Protein AF-A0A0D2ACZ4-F1 (afdb_monomer)

Structure (mmCIF, N/CA/C/O backbone):
data_AF-A0A0D2ACZ4-F1
#
_entry.id   AF-A0A0D2ACZ4-F1
#
loop_
_atom_site.group_PDB
_atom_site.id
_atom_site.type_symbol
_atom_site.label_atom_id
_atom_site.label_alt_id
_atom_site.label_comp_id
_atom_site.label_asym_id
_atom_site.label_entity_id
_atom_site.label_seq_id
_atom_site.pdbx_PDB_ins_code
_atom_site.Cartn_x
_atom_site.Cartn_y
_atom_site.Cartn_z
_atom_site.occupancy
_atom_site.B_iso_or_equiv
_atom_site.auth_seq_id
_atom_site.auth_comp_id
_atom_site.auth_asym_id
_atom_site.auth_atom_id
_atom_site.pdbx_PDB_model_num
ATOM 1 N N . MET A 1 1 ? 29.772 -5.282 -15.605 1.00 73.44 1 MET A N 1
ATOM 2 C CA . MET A 1 1 ? 29.551 -4.492 -16.837 1.00 73.44 1 MET A CA 1
ATOM 3 C C . MET A 1 1 ? 28.542 -3.416 -16.477 1.00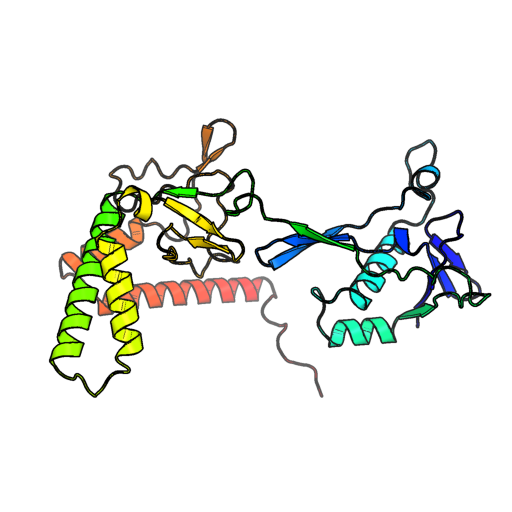 73.44 1 MET A C 1
ATOM 5 O O . MET A 1 1 ? 27.541 -3.776 -15.877 1.00 73.44 1 MET A O 1
ATOM 9 N N . VAL A 1 2 ? 28.830 -2.134 -16.718 1.00 86.00 2 VAL A N 1
ATOM 10 C CA . VAL A 1 2 ? 27.891 -1.048 -16.377 1.00 86.00 2 VAL A CA 1
ATOM 11 C C . VAL A 1 2 ? 26.855 -0.940 -17.490 1.00 86.00 2 VAL A C 1
ATOM 13 O O . VAL A 1 2 ? 27.227 -0.833 -18.660 1.00 86.00 2 VAL A O 1
ATOM 16 N N . THR A 1 3 ? 25.574 -0.979 -17.133 1.00 91.19 3 THR A N 1
ATOM 17 C CA . THR A 1 3 ? 24.481 -0.749 -18.081 1.00 91.19 3 THR A CA 1
ATOM 18 C C . THR A 1 3 ? 24.222 0.749 -18.168 1.00 91.19 3 THR A C 1
ATOM 20 O O . THR A 1 3 ? 23.925 1.397 -17.163 1.00 91.19 3 THR A O 1
ATOM 23 N N . THR A 1 4 ? 24.336 1.325 -19.363 1.00 95.00 4 THR A N 1
ATOM 24 C CA . THR A 1 4 ? 24.041 2.745 -19.579 1.00 95.00 4 THR A CA 1
ATOM 25 C C . THR A 1 4 ? 22.621 2.900 -20.106 1.00 95.00 4 THR A C 1
ATOM 27 O O . THR A 1 4 ? 22.270 2.333 -21.140 1.00 95.00 4 THR A O 1
ATOM 30 N N . ILE A 1 5 ? 21.811 3.692 -19.404 1.00 95.06 5 ILE A N 1
ATOM 31 C CA . ILE A 1 5 ? 20.432 4.008 -19.774 1.00 95.06 5 ILE A CA 1
ATOM 32 C C . ILE A 1 5 ? 20.346 5.494 -20.104 1.00 95.06 5 ILE A C 1
ATOM 34 O O . ILE A 1 5 ? 20.599 6.345 -19.255 1.00 95.06 5 ILE A O 1
ATOM 38 N N . GLN A 1 6 ? 19.946 5.819 -21.322 1.00 94.81 6 GLN A N 1
ATOM 39 C CA . GLN A 1 6 ? 19.683 7.172 -21.776 1.00 94.81 6 GLN A CA 1
ATOM 40 C C . GLN A 1 6 ? 18.173 7.405 -21.860 1.00 94.81 6 GLN A C 1
ATOM 42 O O . GLN A 1 6 ? 17.471 6.730 -22.609 1.00 94.81 6 GLN A O 1
ATOM 47 N N . LEU A 1 7 ? 17.666 8.376 -21.101 1.00 94.19 7 LEU A N 1
ATOM 48 C CA . LEU A 1 7 ? 16.249 8.745 -21.154 1.00 94.19 7 LEU A CA 1
ATOM 49 C C . LEU A 1 7 ? 16.010 9.691 -22.336 1.00 94.19 7 LEU A C 1
ATOM 51 O O . LEU A 1 7 ? 16.656 10.730 -22.413 1.00 94.19 7 LEU A O 1
ATOM 55 N N . ASN A 1 8 ? 15.088 9.379 -23.243 1.00 92.75 8 ASN A N 1
ATOM 56 C CA . ASN A 1 8 ? 14.740 10.259 -24.359 1.00 92.75 8 ASN A CA 1
ATOM 57 C C . ASN A 1 8 ? 13.221 10.262 -24.606 1.00 92.75 8 ASN A C 1
ATOM 59 O O . ASN A 1 8 ? 12.621 9.268 -25.007 1.00 92.75 8 ASN A O 1
ATOM 63 N N . ASP A 1 9 ? 12.585 11.406 -24.366 1.00 89.69 9 ASP A N 1
ATOM 64 C CA . ASP A 1 9 ? 11.148 11.642 -24.543 1.00 89.69 9 ASP A CA 1
ATOM 65 C C . ASP A 1 9 ? 10.738 11.806 -26.016 1.00 89.69 9 ASP A C 1
ATOM 67 O O . ASP A 1 9 ? 9.576 11.591 -26.378 1.00 89.69 9 ASP A O 1
ATOM 71 N N . LEU A 1 10 ? 11.689 12.110 -26.901 1.00 90.62 10 LEU A N 1
ATOM 72 C CA . LEU A 1 10 ? 11.457 12.339 -28.328 1.00 90.62 10 LEU A CA 1
ATOM 73 C C . LEU A 1 10 ? 11.508 11.064 -29.179 1.00 90.62 10 LEU A C 1
ATOM 75 O O . LEU A 1 10 ? 11.235 11.129 -30.376 1.00 90.62 10 LEU A O 1
ATOM 79 N N . MET A 1 11 ? 11.777 9.897 -28.592 1.00 91.69 11 MET A N 1
ATOM 80 C CA . MET A 1 11 ? 11.857 8.639 -29.339 1.00 91.69 11 MET A CA 1
ATOM 81 C C . MET A 1 11 ? 10.526 8.250 -29.999 1.00 91.69 11 MET A C 1
ATOM 83 O O . MET A 1 11 ? 9.446 8.482 -29.446 1.00 91.69 11 MET A O 1
ATOM 87 N N . ALA A 1 12 ? 10.611 7.629 -31.179 1.00 91.19 12 ALA A N 1
ATOM 88 C CA . ALA A 1 12 ? 9.466 7.028 -31.871 1.00 91.19 12 ALA A CA 1
ATOM 89 C C . ALA A 1 12 ? 9.064 5.664 -31.274 1.00 91.19 12 ALA A C 1
ATOM 91 O O . ALA A 1 12 ? 7.900 5.281 -31.341 1.00 91.19 12 ALA A O 1
ATOM 92 N N . GLU A 1 13 ? 10.024 4.970 -30.664 1.00 92.12 13 GLU A N 1
ATOM 93 C CA . GLU A 1 13 ? 9.873 3.663 -30.016 1.00 92.12 13 GLU A CA 1
ATOM 94 C C . GLU A 1 13 ? 9.999 3.808 -28.491 1.00 92.12 13 GLU A C 1
ATOM 96 O O . GLU A 1 13 ? 10.580 4.780 -28.000 1.00 92.12 13 GLU A O 1
ATOM 101 N N . SER A 1 14 ? 9.465 2.842 -27.737 1.00 93.19 14 SER A N 1
ATOM 102 C CA . SER A 1 14 ? 9.532 2.822 -26.267 1.00 93.19 14 SER A CA 1
ATOM 103 C C . SER A 1 14 ? 10.939 2.508 -25.740 1.00 93.19 14 SER A C 1
ATOM 105 O O . SER A 1 14 ? 11.337 3.034 -24.696 1.00 93.19 14 SER A O 1
ATOM 107 N N . ILE A 1 15 ? 11.688 1.674 -26.468 1.00 95.88 15 ILE A N 1
ATOM 108 C CA . ILE A 1 15 ? 13.047 1.221 -26.159 1.00 95.88 15 ILE A CA 1
ATOM 109 C C . ILE A 1 15 ? 13.835 0.993 -27.449 1.00 95.88 15 ILE A C 1
ATOM 111 O O . ILE A 1 15 ? 13.313 0.445 -28.416 1.00 95.88 15 ILE A O 1
ATOM 115 N N . LYS A 1 16 ? 15.115 1.365 -27.435 1.00 95.50 16 LYS A N 1
ATOM 116 C CA . LYS A 1 16 ? 16.085 1.059 -28.485 1.00 95.50 16 LYS A CA 1
ATOM 117 C C . LYS A 1 16 ? 17.421 0.683 -27.861 1.00 95.50 16 LYS A C 1
ATOM 119 O O . LYS A 1 16 ? 17.867 1.326 -26.915 1.00 95.50 16 LYS A O 1
ATOM 124 N N . TYR A 1 17 ? 18.082 -0.333 -28.406 1.00 95.31 17 TYR A N 1
ATOM 125 C CA . TYR A 1 17 ? 19.400 -0.757 -27.940 1.00 95.31 17 TYR A CA 1
ATOM 126 C C . TYR A 1 17 ? 20.484 -0.474 -28.982 1.00 95.31 17 TYR A C 1
ATOM 128 O O . TYR A 1 17 ? 20.367 -0.849 -30.152 1.00 95.31 17 TYR A O 1
ATOM 136 N N . HIS A 1 18 ? 21.551 0.195 -28.546 1.00 94.00 18 HIS A N 1
ATOM 137 C CA . HIS A 1 18 ? 22.687 0.578 -29.379 1.00 94.00 18 HIS A CA 1
ATOM 138 C C . HIS A 1 18 ? 23.872 -0.359 -29.117 1.00 94.00 18 HIS A C 1
ATOM 140 O O . HIS A 1 18 ? 24.676 -0.124 -28.219 1.00 94.00 18 HIS A O 1
ATOM 146 N N . TRP A 1 19 ? 24.001 -1.416 -29.926 1.00 91.56 19 TRP A N 1
ATOM 147 C CA . TRP A 1 19 ? 25.029 -2.462 -29.775 1.00 91.56 19 TRP A CA 1
ATOM 148 C C . TRP A 1 19 ? 26.471 -1.937 -29.729 1.00 91.56 19 TRP A C 1
ATOM 150 O O . TRP A 1 19 ? 27.302 -2.478 -29.008 1.00 91.56 19 TRP A O 1
ATOM 160 N N . SER A 1 20 ? 26.782 -0.884 -30.489 1.00 91.12 20 SER A N 1
ATOM 161 C CA . SER A 1 20 ? 28.141 -0.331 -30.581 1.00 91.12 20 SER A CA 1
ATOM 162 C C . SER A 1 20 ? 28.594 0.393 -29.314 1.00 91.12 20 SER A C 1
ATOM 164 O O . SER A 1 20 ? 29.791 0.464 -29.047 1.00 91.12 20 SER A O 1
ATOM 166 N N . THR A 1 21 ? 27.652 0.939 -28.545 1.00 90.38 21 THR A N 1
ATOM 167 C CA . THR A 1 21 ? 27.922 1.712 -27.326 1.00 90.38 21 THR A CA 1
ATOM 168 C C . THR A 1 21 ? 27.407 1.028 -26.066 1.00 90.38 21 THR A C 1
ATOM 170 O O . THR A 1 21 ? 27.676 1.511 -24.971 1.00 90.38 21 THR A O 1
ATOM 173 N N . ASN A 1 22 ? 26.691 -0.092 -26.207 1.00 92.12 22 ASN A N 1
ATOM 174 C CA . ASN A 1 22 ? 26.000 -0.782 -25.122 1.00 92.12 22 ASN A CA 1
ATOM 175 C C . ASN A 1 22 ? 25.067 0.154 -24.323 1.00 92.12 22 ASN A C 1
ATOM 177 O O . ASN A 1 22 ? 25.012 0.105 -23.094 1.00 92.12 22 ASN A O 1
ATOM 181 N N . VAL A 1 23 ? 24.353 1.037 -25.029 1.00 95.38 23 VAL A N 1
ATOM 182 C CA . VAL A 1 23 ? 23.423 2.006 -24.431 1.00 95.38 23 VAL A CA 1
ATOM 183 C C . VAL A 1 23 ? 21.987 1.603 -24.742 1.00 95.38 23 VAL A C 1
ATOM 185 O O . VAL A 1 23 ? 21.633 1.394 -25.904 1.00 95.38 23 VAL A O 1
ATOM 188 N N . PHE A 1 24 ? 21.149 1.555 -23.709 1.00 96.25 24 PHE A N 1
ATOM 189 C CA . PHE A 1 24 ? 19.699 1.523 -23.862 1.00 96.25 24 PHE A CA 1
ATOM 190 C C . PHE A 1 24 ? 19.166 2.943 -23.915 1.00 96.25 24 PHE A C 1
ATOM 192 O O . PHE A 1 24 ? 19.378 3.722 -22.994 1.00 96.25 24 PHE A O 1
ATOM 199 N N . GLU A 1 25 ? 18.454 3.277 -24.976 1.00 95.62 25 GLU A N 1
ATOM 200 C CA . GLU A 1 25 ? 17.704 4.516 -25.084 1.00 95.62 25 GLU A CA 1
ATOM 201 C C . GLU A 1 25 ? 16.231 4.201 -24.823 1.00 95.62 25 GLU A C 1
ATOM 203 O O . GLU A 1 25 ? 15.672 3.298 -25.448 1.00 95.62 25 GLU A O 1
ATOM 208 N N . VAL A 1 26 ? 15.611 4.886 -23.864 1.00 95.81 26 VAL A N 1
ATOM 209 C CA . VAL A 1 26 ? 14.242 4.578 -23.434 1.00 95.81 26 VAL A CA 1
ATOM 210 C C . VAL A 1 26 ? 13.405 5.821 -23.215 1.00 95.81 26 VAL A C 1
ATOM 212 O O . VAL A 1 26 ? 13.883 6.848 -22.730 1.00 95.81 26 VAL A O 1
ATOM 215 N N . CYS A 1 27 ? 12.113 5.693 -23.497 1.00 95.31 27 CYS A N 1
ATOM 216 C CA . CYS A 1 27 ? 11.145 6.714 -23.139 1.00 95.31 27 CYS A CA 1
ATOM 217 C C . CYS A 1 27 ? 10.971 6.770 -21.612 1.00 95.31 27 CYS A C 1
ATOM 219 O O . CYS A 1 27 ? 10.595 5.751 -21.023 1.00 95.31 27 CYS A O 1
ATOM 221 N N . PRO A 1 28 ? 11.168 7.937 -20.963 1.00 95.19 28 PRO A N 1
ATOM 222 C CA . PRO A 1 28 ? 11.060 8.063 -19.510 1.00 95.19 28 PRO A CA 1
ATOM 223 C C . PRO A 1 28 ? 9.676 7.677 -18.980 1.00 95.19 28 PRO A C 1
ATOM 225 O O . PRO A 1 28 ? 9.585 7.136 -17.883 1.00 95.19 28 PRO A O 1
ATOM 228 N N . ASP A 1 29 ? 8.609 7.894 -19.752 1.00 94.38 29 ASP A N 1
ATOM 229 C CA . ASP A 1 29 ? 7.253 7.512 -19.349 1.00 94.38 29 ASP A CA 1
ATOM 230 C C . ASP A 1 29 ? 6.988 6.013 -19.481 1.00 94.38 29 ASP A C 1
ATOM 232 O O . ASP A 1 29 ? 6.279 5.454 -18.651 1.00 94.38 29 ASP A O 1
ATOM 236 N N . CYS A 1 30 ? 7.584 5.338 -20.468 1.00 95.69 30 CYS A N 1
ATOM 237 C CA . CYS A 1 30 ? 7.396 3.895 -20.652 1.00 95.69 30 CYS A CA 1
ATOM 238 C C . CYS A 1 30 ? 8.122 3.049 -19.601 1.00 95.69 30 CYS A C 1
ATOM 240 O O . CYS A 1 30 ? 7.727 1.904 -19.360 1.00 95.69 30 CYS A O 1
ATOM 242 N N . VAL A 1 31 ? 9.192 3.581 -19.005 1.00 95.62 31 VAL A N 1
ATOM 243 C CA . VAL A 1 31 ? 9.985 2.898 -17.967 1.00 95.62 31 VAL A CA 1
ATOM 244 C C . VAL A 1 31 ? 9.615 3.303 -16.543 1.00 95.62 31 VAL A C 1
ATOM 246 O O . VAL A 1 31 ? 10.089 2.701 -15.581 1.00 95.62 31 VAL A O 1
ATOM 249 N N . ARG A 1 32 ? 8.764 4.318 -16.390 1.00 94.62 32 ARG A N 1
ATOM 250 C CA . ARG A 1 32 ? 8.332 4.820 -15.091 1.00 94.62 32 ARG A CA 1
ATOM 251 C C . ARG A 1 32 ? 7.426 3.814 -14.385 1.00 94.62 32 ARG A C 1
ATOM 253 O O . ARG A 1 32 ? 6.458 3.322 -14.961 1.00 94.62 32 ARG A O 1
ATOM 260 N N . GLY A 1 33 ? 7.695 3.568 -13.106 1.00 93.69 33 GLY A N 1
ATOM 261 C CA . GLY A 1 33 ? 6.774 2.826 -12.246 1.00 93.69 33 GLY A CA 1
ATOM 262 C C . GLY A 1 33 ? 5.547 3.654 -11.856 1.00 93.69 33 GLY A C 1
ATOM 263 O O . GLY A 1 33 ? 5.642 4.851 -11.579 1.00 93.69 33 GLY A O 1
ATOM 264 N N . HIS A 1 34 ? 4.390 3.010 -11.801 1.00 93.75 34 HIS A N 1
ATOM 265 C CA . HIS A 1 34 ? 3.172 3.548 -11.211 1.00 93.75 34 HIS A CA 1
ATOM 266 C C . HIS A 1 34 ? 2.928 2.823 -9.893 1.00 93.75 34 HIS A C 1
ATOM 268 O O . HIS A 1 34 ? 2.554 1.650 -9.883 1.00 93.75 34 HIS A O 1
ATOM 274 N N . GLU A 1 35 ? 3.176 3.526 -8.794 1.00 93.06 35 GLU A N 1
ATOM 275 C CA . GLU A 1 35 ? 2.993 3.010 -7.447 1.00 93.06 35 GLU A CA 1
ATOM 276 C C . GLU A 1 35 ? 1.592 3.362 -6.953 1.00 93.06 35 GLU A C 1
ATOM 278 O O . GLU A 1 35 ? 1.251 4.536 -6.799 1.00 93.06 35 GLU A O 1
ATOM 283 N N . GLN A 1 36 ? 0.796 2.342 -6.665 1.00 91.56 36 GLN A N 1
ATOM 284 C CA . GLN A 1 36 ? -0.462 2.466 -5.945 1.00 91.56 36 GLN A CA 1
ATOM 285 C C . GLN A 1 36 ? -0.199 2.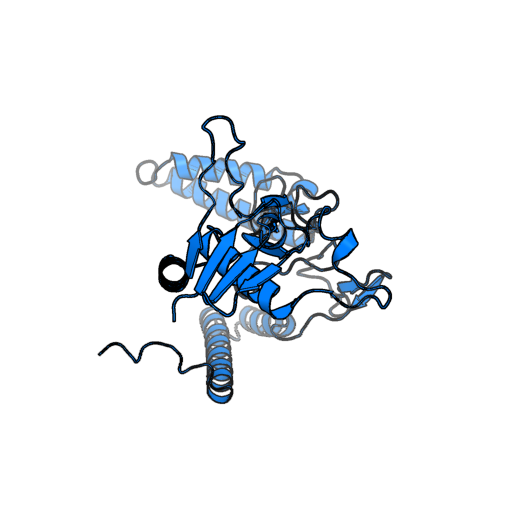044 -4.503 1.00 91.56 36 GLN A C 1
ATOM 287 O O . GLN A 1 36 ? 0.035 0.868 -4.207 1.00 91.56 36 GLN A O 1
ATOM 292 N N . ARG A 1 37 ? -0.140 3.037 -3.618 1.00 88.12 37 ARG A N 1
ATOM 293 C CA . ARG A 1 37 ? 0.149 2.847 -2.200 1.00 88.12 37 ARG A CA 1
ATOM 294 C C . ARG A 1 37 ? -1.157 2.753 -1.443 1.00 88.12 37 ARG A C 1
ATOM 296 O O . ARG A 1 37 ? -1.939 3.705 -1.415 1.00 88.12 37 ARG A O 1
ATOM 303 N N . PHE A 1 38 ? -1.361 1.602 -0.825 1.00 83.69 38 PHE A N 1
ATOM 304 C CA . PHE A 1 38 ? -2.515 1.344 0.005 1.00 83.69 38 PHE A CA 1
ATOM 305 C C . PHE A 1 38 ? -2.236 1.763 1.436 1.00 83.69 38 PHE A C 1
ATOM 307 O O . PHE A 1 38 ? -1.112 1.737 1.939 1.00 83.69 38 PHE A O 1
ATOM 314 N N . CYS A 1 39 ? -3.306 2.146 2.107 1.00 79.00 39 CYS A N 1
ATOM 315 C CA . CYS A 1 39 ? -3.253 2.627 3.471 1.00 79.00 39 CYS A CA 1
ATOM 316 C C . CYS A 1 39 ? -2.682 1.615 4.487 1.00 79.00 39 CYS A C 1
ATOM 318 O O . CYS A 1 39 ? -2.124 2.044 5.492 1.00 79.00 39 CYS A O 1
ATOM 320 N N . ASN A 1 40 ? -2.754 0.309 4.199 1.00 72.38 40 ASN A N 1
ATOM 321 C CA . ASN A 1 40 ? -2.223 -0.778 5.036 1.00 72.38 40 ASN A CA 1
ATOM 322 C C . ASN A 1 40 ? -0.734 -1.075 4.793 1.00 72.38 40 ASN A C 1
ATOM 324 O O . ASN A 1 40 ? -0.249 -2.145 5.145 1.00 72.38 40 ASN A O 1
ATOM 328 N N . GLY A 1 41 ? -0.023 -0.177 4.110 1.00 78.00 41 GLY A N 1
ATOM 329 C CA . GLY A 1 41 ? 1.388 -0.347 3.772 1.00 78.00 41 GLY A CA 1
ATOM 330 C C . GLY A 1 41 ? 1.643 -1.225 2.547 1.00 78.00 41 GLY A C 1
ATOM 331 O O . GLY A 1 41 ? 2.764 -1.222 2.034 1.00 78.00 41 GLY A O 1
ATOM 332 N N . LYS A 1 42 ? 0.632 -1.925 2.005 1.00 81.19 42 LYS A N 1
ATOM 333 C CA . LYS A 1 42 ? 0.796 -2.632 0.729 1.00 81.19 42 LYS A CA 1
ATOM 334 C C . LYS A 1 42 ? 1.047 -1.616 -0.380 1.00 81.19 42 LYS A C 1
ATOM 336 O O . LYS A 1 42 ? 0.377 -0.592 -0.474 1.00 81.19 42 LYS A O 1
ATOM 341 N N . THR A 1 43 ? 2.002 -1.920 -1.246 1.00 85.19 43 THR A N 1
ATOM 342 C CA . THR A 1 43 ? 2.291 -1.119 -2.436 1.00 85.19 43 THR A CA 1
ATOM 343 C C . THR A 1 43 ? 2.211 -2.026 -3.646 1.00 85.19 43 THR A C 1
ATOM 345 O O . THR A 1 43 ? 2.872 -3.060 -3.690 1.00 85.19 43 THR A O 1
ATOM 348 N N . MET A 1 44 ? 1.395 -1.648 -4.623 1.00 89.75 44 MET A N 1
ATOM 349 C CA . MET A 1 44 ? 1.347 -2.311 -5.918 1.00 89.75 44 MET A CA 1
ATOM 350 C C . MET A 1 44 ? 2.091 -1.452 -6.929 1.00 89.75 44 MET A C 1
ATOM 352 O O . MET A 1 44 ? 1.809 -0.263 -7.072 1.00 89.75 44 MET A O 1
ATOM 356 N N . VAL A 1 45 ? 3.039 -2.059 -7.635 1.00 91.88 45 VAL A N 1
ATOM 357 C CA . VAL A 1 45 ? 3.779 -1.400 -8.710 1.00 91.88 45 VAL A CA 1
ATOM 358 C C . VAL A 1 45 ? 3.277 -1.948 -10.029 1.00 91.88 45 VAL A C 1
ATOM 360 O O . VAL A 1 45 ? 3.264 -3.157 -10.246 1.00 91.88 45 VAL A O 1
ATOM 363 N N . SER A 1 46 ? 2.866 -1.053 -10.915 1.00 93.69 46 SER A N 1
ATOM 364 C CA . SER A 1 46 ? 2.526 -1.393 -12.290 1.00 93.69 46 SER A CA 1
ATOM 365 C C . SER A 1 46 ? 3.375 -0.582 -13.255 1.00 93.69 46 SER A C 1
ATOM 367 O O . SER A 1 46 ? 3.818 0.524 -12.946 1.00 93.69 46 SER A O 1
ATOM 369 N N . PHE A 1 47 ? 3.595 -1.132 -14.440 1.00 94.12 47 PHE A N 1
ATOM 370 C CA . PHE A 1 47 ? 4.273 -0.440 -15.524 1.00 94.12 47 PHE A CA 1
ATOM 371 C C . PHE A 1 47 ? 3.346 -0.389 -16.726 1.00 94.12 47 PHE A C 1
ATOM 373 O O . PHE A 1 47 ? 2.651 -1.361 -17.022 1.00 94.12 47 PHE A O 1
ATOM 380 N N . LYS A 1 48 ? 3.316 0.755 -17.406 1.00 93.81 48 LYS A N 1
ATOM 381 C CA . LYS A 1 48 ? 2.465 0.974 -18.575 1.00 93.81 48 LYS A CA 1
ATOM 382 C C . LYS A 1 48 ? 3.292 1.599 -19.689 1.00 93.81 48 LYS A C 1
ATOM 384 O O . LYS A 1 48 ? 4.213 2.370 -19.436 1.00 93.81 48 LYS A O 1
ATOM 389 N N . ILE A 1 49 ? 2.976 1.237 -20.926 1.00 95.56 49 ILE A N 1
ATOM 390 C CA . ILE A 1 49 ? 3.450 1.980 -22.095 1.00 95.56 49 ILE A CA 1
ATOM 391 C C . ILE A 1 49 ? 2.675 3.303 -22.129 1.00 95.56 49 ILE A C 1
ATOM 393 O O . ILE A 1 49 ? 1.473 3.313 -21.862 1.00 95.56 49 ILE A O 1
ATOM 397 N N . CYS A 1 50 ? 3.350 4.417 -22.411 1.00 94.88 50 CYS A N 1
ATOM 398 C CA . CYS A 1 50 ? 2.685 5.716 -22.488 1.00 94.88 50 CYS A CA 1
ATOM 399 C C . CYS A 1 50 ? 1.813 5.821 -23.749 1.00 94.88 50 CYS A C 1
ATOM 401 O O . CYS A 1 50 ? 2.069 5.144 -24.746 1.00 94.88 50 CYS A O 1
ATOM 403 N N . ASP A 1 51 ? 0.818 6.709 -23.743 1.00 94.62 51 ASP A N 1
ATOM 404 C CA . ASP A 1 51 ? -0.144 6.844 -24.851 1.00 94.62 51 ASP A CA 1
ATOM 405 C C . ASP A 1 51 ? 0.537 7.111 -26.204 1.00 94.62 51 ASP A C 1
ATOM 407 O O . ASP A 1 51 ? 0.098 6.613 -27.242 1.00 94.62 51 ASP A O 1
ATOM 411 N N . LYS A 1 52 ? 1.665 7.837 -26.184 1.00 93.75 52 LYS A N 1
ATOM 412 C CA . LYS A 1 52 ? 2.493 8.101 -27.369 1.00 93.75 52 LYS A CA 1
ATOM 413 C C . LYS A 1 52 ? 2.962 6.805 -28.032 1.00 93.75 52 LYS A C 1
ATOM 415 O O . LYS A 1 52 ? 2.894 6.689 -29.252 1.00 93.75 52 LYS A O 1
ATOM 420 N N . HIS A 1 53 ? 3.435 5.845 -27.241 1.00 94.75 53 HIS A N 1
ATOM 421 C CA . HIS A 1 53 ? 3.995 4.589 -27.740 1.00 94.75 53 HIS A CA 1
ATOM 422 C C . HIS A 1 53 ? 2.972 3.457 -27.797 1.00 94.75 53 HIS A C 1
ATOM 424 O O . HIS A 1 53 ? 3.200 2.500 -28.522 1.00 94.75 53 HIS A O 1
ATOM 430 N N . HIS A 1 54 ? 1.822 3.568 -27.127 1.00 93.94 54 HIS A N 1
ATOM 431 C CA . HIS A 1 54 ? 0.774 2.539 -27.143 1.00 93.94 54 HIS A CA 1
ATOM 432 C C . HIS A 1 54 ? 0.239 2.257 -28.559 1.00 93.94 54 HIS A C 1
ATOM 434 O O . HIS A 1 54 ? -0.152 1.142 -28.890 1.00 93.94 54 HIS A O 1
ATOM 440 N N . SER A 1 55 ? 0.207 3.274 -29.423 1.00 88.50 55 SER A N 1
ATOM 441 C CA . SER A 1 55 ? -0.260 3.119 -30.808 1.00 88.50 55 SER A CA 1
ATOM 442 C C . SER A 1 55 ? 0.725 2.365 -31.710 1.00 88.50 55 SER A C 1
ATOM 444 O O . SER A 1 55 ? 0.309 1.760 -32.694 1.00 88.50 55 SER A O 1
ATOM 446 N N . THR A 1 56 ? 2.016 2.379 -31.375 1.00 89.69 56 THR A N 1
ATOM 447 C CA . THR A 1 56 ? 3.094 1.743 -32.150 1.00 89.69 56 THR A CA 1
ATOM 448 C C . THR A 1 56 ? 3.663 0.501 -31.468 1.00 89.69 56 THR A C 1
ATOM 450 O O . THR A 1 56 ? 4.483 -0.202 -32.057 1.00 89.69 56 THR A O 1
ATOM 453 N N . SER A 1 57 ? 3.224 0.216 -30.240 1.00 86.75 57 SER A N 1
ATOM 454 C CA . SER A 1 57 ? 3.738 -0.856 -29.391 1.00 86.75 57 SER A CA 1
ATOM 455 C C . SER A 1 57 ? 3.310 -2.240 -29.855 1.00 86.75 57 SER A C 1
ATOM 457 O O . SER A 1 57 ? 3.979 -3.201 -29.500 1.00 86.75 57 SER A O 1
ATOM 459 N N . HIS A 1 58 ? 2.245 -2.357 -30.651 1.00 90.19 58 HIS A N 1
ATOM 460 C CA . HIS A 1 58 ? 1.745 -3.634 -31.152 1.00 90.19 58 HIS A CA 1
ATOM 461 C C . HIS A 1 58 ? 1.754 -3.680 -32.678 1.00 90.19 58 HIS A C 1
ATOM 463 O O . HIS A 1 58 ? 1.304 -2.748 -33.346 1.00 90.19 58 HIS A O 1
ATOM 469 N N . SER A 1 59 ? 2.241 -4.783 -33.238 1.00 88.44 59 SER A N 1
ATOM 470 C CA . SER A 1 59 ? 2.059 -5.094 -34.652 1.00 88.44 59 SER A CA 1
ATOM 471 C C . SER A 1 59 ? 0.600 -5.462 -34.938 1.00 88.44 59 SER A C 1
ATOM 473 O O . SER A 1 59 ? -0.212 -5.653 -34.032 1.00 88.44 59 SER A O 1
ATOM 475 N N . SER A 1 60 ? 0.245 -5.574 -36.219 1.00 89.00 60 SER A N 1
ATOM 476 C CA . SER A 1 60 ? -1.113 -5.935 -36.652 1.00 89.00 60 SER A CA 1
ATOM 477 C C . SER A 1 60 ? -1.596 -7.296 -36.129 1.00 89.00 60 SER A C 1
ATOM 479 O O . SER A 1 60 ? -2.798 -7.539 -36.096 1.00 89.00 60 SER A O 1
ATOM 481 N N . ASP A 1 61 ? -0.679 -8.170 -35.709 1.00 89.19 61 ASP A N 1
ATOM 482 C CA . ASP A 1 61 ? -0.945 -9.467 -35.078 1.00 89.19 61 ASP A CA 1
ATOM 483 C C . ASP A 1 61 ? -0.989 -9.407 -33.533 1.00 89.19 61 ASP A C 1
ATOM 485 O O . ASP A 1 61 ? -1.109 -10.442 -32.880 1.00 89.19 61 ASP A O 1
ATOM 489 N N . GLY A 1 62 ? -0.888 -8.212 -32.940 1.00 88.31 62 GLY A N 1
ATOM 490 C CA . GLY A 1 62 ? -0.959 -7.976 -31.495 1.00 88.31 62 GLY A CA 1
ATOM 491 C C . GLY A 1 62 ? 0.344 -8.220 -30.728 1.00 88.31 62 GLY A C 1
ATOM 492 O O . GLY A 1 62 ? 0.384 -7.996 -29.515 1.00 88.31 62 GLY A O 1
ATOM 493 N N . ARG A 1 63 ? 1.427 -8.649 -31.388 1.00 88.00 63 ARG A N 1
ATOM 494 C CA . ARG A 1 63 ? 2.722 -8.855 -30.722 1.00 88.00 63 ARG A CA 1
ATOM 495 C C . ARG A 1 63 ? 3.411 -7.522 -30.421 1.00 88.00 63 ARG A C 1
ATOM 497 O O . ARG A 1 63 ? 3.254 -6.579 -31.194 1.00 88.00 63 ARG A O 1
ATOM 504 N N . PRO A 1 64 ? 4.166 -7.413 -29.315 1.00 89.69 64 PRO A N 1
ATOM 505 C CA . PRO A 1 64 ? 4.940 -6.215 -29.045 1.00 89.69 64 PRO A CA 1
ATOM 506 C C . PRO A 1 64 ? 6.005 -6.012 -30.133 1.00 89.69 64 PRO A C 1
ATOM 508 O O . PRO A 1 64 ? 6.716 -6.946 -30.500 1.00 89.69 64 PRO A O 1
ATOM 511 N N . THR A 1 65 ? 6.116 -4.790 -30.652 1.00 89.44 65 THR A N 1
ATOM 512 C CA . THR A 1 65 ? 7.115 -4.394 -31.668 1.00 89.44 65 THR A CA 1
ATOM 513 C C . THR A 1 65 ? 8.502 -4.140 -31.081 1.00 89.44 65 THR A C 1
ATOM 515 O O . THR A 1 65 ? 9.441 -3.816 -31.803 1.00 89.44 65 THR A O 1
ATOM 518 N N . TYR A 1 66 ? 8.633 -4.282 -29.768 1.00 90.44 66 TYR A N 1
ATOM 519 C CA . TYR A 1 66 ? 9.823 -3.990 -28.990 1.00 90.44 66 TYR A CA 1
ATOM 520 C C . TYR A 1 66 ? 10.157 -5.171 -28.075 1.00 90.44 66 TYR A C 1
ATOM 522 O O . TYR A 1 66 ? 9.334 -6.059 -27.837 1.00 90.44 66 TYR A O 1
ATOM 530 N N . ASP A 1 67 ? 11.378 -5.176 -27.549 1.00 91.38 67 ASP A N 1
ATOM 531 C CA . ASP A 1 67 ? 11.821 -6.185 -26.592 1.00 91.38 67 ASP A CA 1
ATOM 532 C C . ASP A 1 67 ? 11.188 -5.923 -25.213 1.00 91.38 67 ASP A C 1
ATOM 534 O O . ASP A 1 67 ? 11.682 -5.125 -24.412 1.00 91.38 67 ASP A O 1
ATOM 538 N N . GLU A 1 68 ? 10.048 -6.569 -24.955 1.00 92.81 68 GLU A N 1
ATOM 539 C CA . GLU A 1 68 ? 9.326 -6.460 -23.682 1.00 92.81 68 GLU A CA 1
ATOM 540 C C . GLU A 1 68 ? 10.179 -6.946 -22.504 1.00 92.81 68 GLU A C 1
ATOM 542 O O . GLU A 1 68 ? 10.122 -6.342 -21.437 1.00 92.81 68 GLU A O 1
ATOM 547 N N . ALA A 1 69 ? 11.001 -7.986 -22.680 1.00 92.88 69 ALA A N 1
ATOM 548 C CA . ALA A 1 69 ? 11.832 -8.514 -21.600 1.00 92.88 69 ALA A CA 1
ATOM 549 C C . ALA A 1 69 ? 12.913 -7.504 -21.193 1.00 92.88 69 ALA A C 1
ATOM 551 O O . ALA A 1 69 ? 13.075 -7.217 -20.005 1.00 92.88 69 ALA A O 1
ATOM 552 N N . ALA A 1 70 ? 13.591 -6.899 -22.173 1.00 93.69 70 ALA A N 1
ATOM 553 C CA . ALA A 1 70 ? 14.544 -5.825 -21.912 1.00 93.69 70 ALA A CA 1
ATOM 554 C C . ALA A 1 70 ? 13.861 -4.615 -21.256 1.00 93.69 70 ALA A C 1
ATOM 556 O O . ALA A 1 70 ? 14.370 -4.070 -20.276 1.00 93.69 70 ALA A O 1
ATOM 557 N N . LEU A 1 71 ? 12.682 -4.213 -21.744 1.00 94.19 71 LEU A N 1
ATOM 558 C CA . LEU A 1 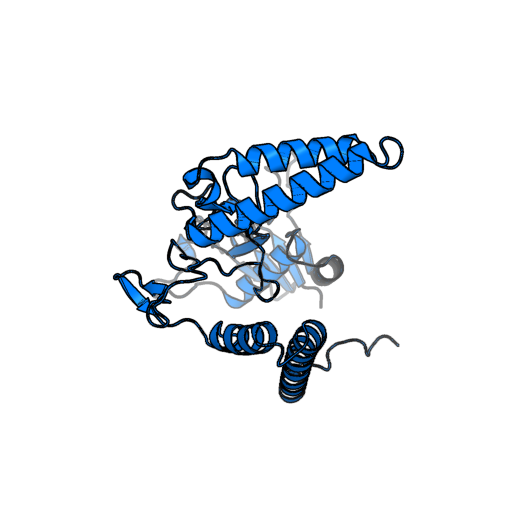71 ? 11.945 -3.091 -21.165 1.00 94.19 71 LEU A CA 1
ATOM 559 C C . LEU A 1 71 ? 11.517 -3.362 -19.714 1.00 94.19 71 LEU A C 1
ATOM 561 O O . LEU A 1 71 ? 11.601 -2.456 -18.884 1.00 94.19 71 LEU A O 1
ATOM 565 N N . GLN A 1 72 ? 11.085 -4.584 -19.392 1.00 94.12 72 GLN A N 1
ATOM 566 C CA . GLN A 1 72 ? 10.742 -4.988 -18.025 1.00 94.12 72 GLN A CA 1
ATOM 567 C C . GLN A 1 72 ? 11.948 -4.938 -17.086 1.00 94.12 72 GLN A C 1
ATOM 569 O O . GLN A 1 72 ? 11.819 -4.449 -15.964 1.00 94.12 72 GLN A O 1
ATOM 574 N N . GLU A 1 73 ? 13.132 -5.352 -17.539 1.00 94.19 73 GLU A N 1
ATOM 575 C CA . GLU A 1 73 ? 14.326 -5.252 -16.698 1.00 94.19 73 GLU A CA 1
ATOM 576 C C . GLU A 1 73 ? 14.729 -3.789 -16.462 1.00 94.19 73 GLU A C 1
ATOM 578 O O . GLU A 1 73 ? 14.994 -3.394 -15.325 1.00 94.19 73 GLU A O 1
ATOM 583 N N . LEU A 1 74 ? 14.669 -2.939 -17.494 1.00 94.25 74 LEU A N 1
ATOM 584 C CA . LEU A 1 74 ? 14.932 -1.502 -17.340 1.00 94.25 74 LEU A CA 1
ATOM 585 C C . LEU A 1 74 ? 13.928 -0.829 -16.396 1.00 94.25 74 LEU A C 1
ATOM 587 O O . LEU A 1 74 ? 14.324 -0.022 -15.557 1.00 94.25 74 LEU A O 1
ATOM 591 N N . ARG A 1 75 ? 12.642 -1.188 -16.486 1.00 95.38 75 ARG A N 1
ATOM 592 C CA . ARG A 1 75 ? 11.587 -0.761 -15.552 1.00 95.38 75 ARG A CA 1
ATOM 593 C C . ARG A 1 75 ? 11.925 -1.136 -14.115 1.00 95.38 75 ARG A C 1
ATOM 595 O O . ARG A 1 75 ? 11.833 -0.287 -13.229 1.00 95.38 75 ARG A O 1
ATOM 602 N N . ARG A 1 76 ? 12.358 -2.379 -13.888 1.00 92.00 76 ARG A N 1
ATOM 603 C CA . ARG A 1 76 ? 12.725 -2.892 -12.563 1.00 92.00 76 ARG A CA 1
ATOM 604 C C . ARG A 1 76 ? 13.912 -2.128 -11.977 1.00 92.00 76 ARG A C 1
ATOM 606 O O . ARG A 1 76 ? 13.823 -1.654 -10.848 1.00 92.00 76 ARG A O 1
ATOM 613 N N . VAL A 1 77 ? 14.972 -1.930 -12.763 1.00 92.12 77 VAL A N 1
ATOM 614 C CA . VAL A 1 77 ? 16.182 -1.192 -12.359 1.00 92.12 77 VAL A CA 1
ATOM 615 C C . VAL A 1 77 ? 15.883 0.284 -12.079 1.00 92.12 77 VAL A C 1
ATOM 617 O O . VAL A 1 77 ? 16.264 0.806 -11.033 1.00 92.12 77 VAL A O 1
ATOM 620 N N . ILE A 1 78 ? 15.168 0.969 -12.975 1.00 92.06 78 ILE A N 1
ATOM 621 C CA . ILE A 1 78 ? 14.830 2.392 -12.810 1.00 92.06 78 ILE A CA 1
ATOM 622 C C . ILE A 1 78 ? 13.917 2.599 -11.605 1.00 92.06 78 ILE A C 1
ATOM 624 O O . ILE A 1 78 ? 14.131 3.521 -10.815 1.00 92.06 78 ILE A O 1
ATOM 628 N N . HIS A 1 79 ? 12.916 1.734 -11.439 1.00 92.38 79 HIS A N 1
ATOM 629 C CA . HIS A 1 79 ? 12.048 1.771 -10.273 1.00 92.38 79 HIS A CA 1
ATOM 630 C C . HIS A 1 79 ? 12.840 1.527 -8.985 1.00 92.38 79 HIS A C 1
ATOM 632 O O . HIS A 1 79 ? 12.638 2.260 -8.026 1.00 92.38 79 HIS A O 1
ATOM 638 N N . LEU A 1 80 ? 13.781 0.578 -8.964 1.00 89.69 80 LEU A N 1
ATOM 639 C CA . LEU A 1 80 ? 14.646 0.337 -7.806 1.00 89.69 80 LEU A CA 1
ATOM 640 C C . LEU A 1 80 ? 15.456 1.590 -7.433 1.00 89.69 80 LEU A C 1
ATOM 642 O O . LEU A 1 80 ? 15.507 1.975 -6.273 1.00 89.69 80 LEU A O 1
ATOM 646 N N . ILE A 1 81 ? 16.027 2.283 -8.421 1.00 89.69 81 ILE A N 1
ATOM 647 C CA . ILE A 1 81 ? 16.833 3.495 -8.204 1.00 89.69 81 ILE A CA 1
ATOM 648 C C . ILE A 1 81 ? 15.987 4.670 -7.684 1.00 89.69 81 ILE A C 1
ATOM 650 O O . ILE A 1 81 ? 16.470 5.487 -6.894 1.00 89.69 81 ILE A O 1
ATOM 654 N N . HIS A 1 82 ? 14.736 4.795 -8.134 1.00 89.19 82 HIS A N 1
ATOM 655 C CA . HIS A 1 82 ? 13.900 5.965 -7.852 1.00 89.19 82 HIS A CA 1
ATOM 656 C C . HIS A 1 82 ? 12.797 5.751 -6.807 1.00 89.19 82 HIS A C 1
ATOM 658 O O . HIS A 1 82 ? 12.284 6.743 -6.283 1.00 89.19 82 HIS A O 1
ATOM 664 N N . SER A 1 83 ? 12.427 4.511 -6.483 1.00 85.44 83 SER A N 1
ATOM 665 C CA . SER A 1 83 ? 11.388 4.215 -5.495 1.00 85.44 83 SER A CA 1
ATOM 666 C C . SER A 1 83 ? 11.937 4.353 -4.071 1.00 85.44 83 SER A C 1
ATOM 668 O O . SER A 1 83 ? 12.967 3.769 -3.731 1.00 85.44 83 SER A O 1
ATOM 670 N N . PRO A 1 84 ? 11.273 5.121 -3.191 1.00 70.94 84 PRO A N 1
ATOM 671 C CA . PRO A 1 84 ? 11.733 5.298 -1.819 1.00 70.94 84 PRO A CA 1
ATOM 672 C C . PRO A 1 84 ? 11.276 4.188 -0.857 1.00 70.94 84 PRO A C 1
ATOM 674 O O . PRO A 1 84 ? 11.770 4.164 0.266 1.00 70.94 84 PRO A O 1
ATOM 677 N N . VAL A 1 85 ? 10.335 3.318 -1.251 1.00 70.38 85 VAL A N 1
ATOM 678 C CA . VAL A 1 85 ? 9.641 2.389 -0.328 1.00 70.38 85 VAL A CA 1
ATOM 679 C C . VAL A 1 85 ? 10.092 0.937 -0.477 1.00 70.38 85 VAL A C 1
ATOM 681 O O . VAL A 1 85 ? 10.052 0.192 0.494 1.00 70.38 85 VAL A O 1
ATOM 684 N N . LEU A 1 86 ? 10.523 0.523 -1.669 1.00 66.12 86 LEU A N 1
ATOM 685 C CA . LEU A 1 86 ? 10.610 -0.902 -2.017 1.00 66.12 86 LEU A CA 1
ATOM 686 C C . LEU A 1 86 ? 12.025 -1.481 -2.024 1.00 66.12 86 LEU A C 1
ATOM 688 O O . LEU A 1 86 ? 12.222 -2.604 -2.471 1.00 66.12 86 LEU A O 1
ATOM 692 N N . SER A 1 87 ? 13.003 -0.730 -1.530 1.00 73.12 87 SER A N 1
ATOM 693 C CA . SER A 1 87 ? 14.398 -1.156 -1.558 1.00 73.12 87 SER A CA 1
ATOM 694 C C . SER A 1 87 ? 15.173 -0.605 -0.386 1.00 73.12 87 SER A C 1
ATOM 696 O O . SER A 1 87 ? 15.085 0.590 -0.065 1.00 73.12 87 SER A O 1
ATOM 698 N N . SER A 1 88 ? 15.987 -1.469 0.204 1.00 83.06 88 SER A N 1
ATOM 699 C CA . SER A 1 88 ? 16.984 -1.076 1.183 1.00 83.06 88 SER A CA 1
ATOM 700 C C . SER A 1 88 ? 17.917 -0.006 0.600 1.00 83.06 88 SER A C 1
ATOM 702 O O . SER A 1 88 ? 18.023 0.216 -0.611 1.00 83.06 88 SER A O 1
ATOM 704 N N . LYS A 1 89 ? 18.604 0.725 1.478 1.00 85.19 89 LYS A N 1
ATOM 705 C CA . LYS A 1 89 ? 19.625 1.684 1.039 1.00 85.19 89 LYS A CA 1
ATOM 706 C C . LYS A 1 89 ? 20.729 0.984 0.225 1.00 85.19 89 LYS A C 1
ATOM 708 O O . LYS A 1 89 ? 21.113 1.511 -0.814 1.00 85.19 89 LYS A O 1
ATOM 713 N N . ALA A 1 90 ? 21.148 -0.207 0.654 1.00 86.06 90 ALA A N 1
ATOM 714 C CA . ALA A 1 90 ? 22.191 -0.996 0.003 1.00 86.06 90 ALA A CA 1
ATOM 715 C C . ALA A 1 90 ? 21.805 -1.426 -1.423 1.00 86.06 90 ALA A C 1
ATOM 717 O O . ALA A 1 90 ? 22.580 -1.221 -2.353 1.00 86.06 90 ALA A O 1
ATOM 718 N N . GLU A 1 91 ? 20.586 -1.937 -1.631 1.00 85.38 91 GLU A N 1
ATOM 719 C CA . GLU A 1 91 ? 20.113 -2.339 -2.968 1.00 85.38 91 GLU A CA 1
ATOM 720 C C . GLU A 1 91 ? 20.056 -1.159 -3.941 1.00 85.38 91 GLU A C 1
ATOM 722 O O . GLU A 1 91 ? 20.421 -1.291 -5.109 1.00 85.38 91 GLU A O 1
ATOM 727 N N . ARG A 1 92 ? 19.640 0.019 -3.460 1.00 84.81 92 ARG A N 1
ATOM 728 C CA . ARG A 1 92 ? 19.630 1.240 -4.277 1.00 84.81 92 ARG A CA 1
ATOM 729 C C . ARG A 1 92 ? 21.029 1.665 -4.672 1.00 84.81 92 ARG A C 1
ATOM 731 O O . ARG A 1 92 ? 21.257 2.002 -5.830 1.00 84.81 92 ARG A O 1
ATOM 738 N N . GLU A 1 93 ? 21.957 1.653 -3.725 1.00 86.50 93 GLU A N 1
ATOM 739 C CA . GLU A 1 93 ? 23.352 2.003 -3.986 1.00 86.50 93 GLU A CA 1
ATOM 740 C C . GLU A 1 93 ? 23.983 1.021 -4.980 1.00 86.50 93 GLU A C 1
ATOM 742 O O . GLU A 1 93 ? 24.584 1.459 -5.962 1.00 86.50 93 GLU A O 1
ATOM 747 N N . ALA A 1 94 ? 23.747 -0.284 -4.820 1.00 86.25 94 ALA A N 1
ATOM 748 C CA . ALA A 1 94 ? 24.192 -1.303 -5.769 1.00 86.25 94 ALA A CA 1
ATOM 749 C C . ALA A 1 94 ? 23.609 -1.082 -7.178 1.00 86.25 94 ALA A C 1
ATOM 751 O O . ALA A 1 94 ? 24.344 -1.128 -8.168 1.00 86.25 94 ALA A O 1
ATOM 752 N N . ALA A 1 95 ? 22.314 -0.768 -7.282 1.00 86.06 95 ALA A N 1
ATOM 753 C CA . ALA A 1 95 ? 21.654 -0.483 -8.557 1.00 86.06 95 ALA A CA 1
ATOM 754 C C . ALA A 1 95 ? 22.224 0.763 -9.253 1.00 86.06 95 ALA A C 1
ATOM 756 O O . ALA A 1 95 ? 22.436 0.750 -10.467 1.00 86.06 95 ALA A O 1
ATOM 757 N N . VAL A 1 96 ? 22.510 1.819 -8.485 1.00 87.19 96 VAL A N 1
ATOM 758 C CA . VAL A 1 96 ? 23.135 3.058 -8.975 1.00 87.19 96 VAL A CA 1
ATOM 759 C C . VAL A 1 96 ? 24.570 2.813 -9.445 1.00 87.19 96 VAL A C 1
ATOM 761 O O . VAL A 1 96 ? 24.987 3.387 -10.446 1.00 87.19 96 VAL A O 1
ATOM 764 N N . ILE A 1 97 ? 25.329 1.951 -8.766 1.00 85.81 97 ILE A N 1
ATOM 765 C CA . ILE A 1 97 ? 26.694 1.594 -9.182 1.00 85.81 97 ILE A CA 1
ATOM 766 C C . ILE A 1 97 ? 26.669 0.776 -10.480 1.00 85.81 97 ILE A C 1
ATOM 768 O O . ILE A 1 97 ? 27.474 1.009 -11.383 1.00 85.81 97 ILE A O 1
ATOM 772 N N . ALA A 1 98 ? 25.734 -0.170 -10.592 1.00 87.19 98 ALA A N 1
ATOM 773 C CA . ALA A 1 98 ? 25.596 -1.022 -11.769 1.00 87.19 98 ALA A CA 1
ATOM 774 C C . ALA A 1 98 ? 25.030 -0.281 -12.996 1.00 87.19 98 ALA A C 1
ATOM 776 O O . ALA A 1 98 ? 25.233 -0.730 -14.130 1.00 87.19 98 ALA A O 1
ATOM 777 N N . THR A 1 99 ? 24.342 0.848 -12.784 1.00 90.19 99 THR A N 1
ATOM 778 C CA . THR A 1 99 ? 23.543 1.518 -13.816 1.00 90.19 99 THR A CA 1
ATOM 779 C C . THR A 1 99 ? 23.844 3.004 -13.909 1.00 90.19 99 THR A C 1
ATOM 781 O O . THR A 1 99 ? 23.579 3.777 -12.991 1.00 90.19 99 THR A O 1
ATOM 784 N N . GLN A 1 100 ? 24.289 3.449 -15.081 1.00 91.94 100 GLN A N 1
ATOM 785 C CA . GLN A 1 100 ? 24.457 4.870 -15.354 1.00 91.94 100 GLN A CA 1
ATOM 786 C C . GLN A 1 100 ? 23.225 5.419 -16.077 1.00 91.94 100 GLN A C 1
ATOM 788 O O . GLN A 1 100 ? 23.022 5.138 -17.258 1.00 91.94 100 GLN A O 1
ATOM 793 N N . ILE A 1 101 ? 22.425 6.240 -15.391 1.00 88.25 101 ILE A N 1
ATOM 794 C CA . ILE A 1 101 ? 21.285 6.938 -16.001 1.00 88.25 101 ILE A CA 1
ATOM 795 C C . ILE A 1 101 ? 21.741 8.304 -16.522 1.00 88.25 101 ILE A C 1
ATOM 797 O O . ILE A 1 101 ? 22.156 9.177 -15.759 1.00 88.25 101 ILE A O 1
ATOM 801 N N . ILE A 1 102 ? 21.634 8.503 -17.833 1.00 89.75 102 ILE A N 1
ATOM 802 C CA . ILE A 1 102 ? 21.959 9.748 -18.522 1.00 89.75 102 ILE A CA 1
ATOM 803 C C . ILE A 1 102 ? 20.650 10.419 -18.931 1.00 89.75 102 ILE A C 1
ATOM 805 O O . ILE A 1 102 ? 19.917 9.933 -19.791 1.00 89.75 102 ILE A O 1
ATOM 809 N N . SER A 1 103 ? 20.356 11.565 -18.322 1.00 83.56 103 SER A N 1
ATOM 810 C CA . SER A 1 103 ? 19.299 12.451 -18.810 1.00 83.56 103 SER A CA 1
ATOM 811 C C . SER A 1 103 ? 19.899 13.461 -19.793 1.00 83.56 103 SER A C 1
ATOM 813 O O . SER A 1 103 ? 20.955 14.033 -19.495 1.00 83.56 103 SER A O 1
ATOM 815 N N . PRO A 1 104 ? 19.267 13.703 -20.953 1.00 77.06 104 PRO A N 1
ATOM 816 C CA . PRO A 1 104 ? 19.749 14.669 -21.921 1.00 77.06 104 PRO A CA 1
ATOM 817 C C . PRO A 1 104 ? 19.836 16.034 -21.251 1.00 77.06 104 PRO A C 1
ATOM 819 O O . PRO A 1 104 ? 18.907 16.487 -20.576 1.00 77.06 104 PRO A O 1
ATOM 822 N N . LYS A 1 105 ? 20.985 16.694 -21.417 1.00 76.25 105 LYS A N 1
ATOM 823 C CA . LYS A 1 105 ? 21.112 18.086 -20.996 1.00 76.25 105 LYS A CA 1
ATOM 824 C C . LYS A 1 105 ? 20.146 18.906 -21.855 1.00 76.25 105 LYS A C 1
ATOM 826 O O . LYS A 1 105 ? 20.190 18.758 -23.079 1.00 76.25 105 LYS A O 1
ATOM 831 N N . PRO A 1 106 ? 19.298 19.760 -21.259 1.00 71.69 106 PRO A N 1
ATOM 832 C CA . PRO A 1 106 ? 18.468 20.660 -22.044 1.00 71.69 106 PRO A CA 1
ATOM 833 C C . PRO A 1 106 ? 19.389 21.497 -22.940 1.00 71.69 106 PRO A C 1
ATOM 835 O O . PRO A 1 106 ? 20.324 22.133 -22.451 1.00 71.69 106 PRO A O 1
ATOM 838 N N . GLN A 1 107 ? 19.175 21.445 -24.258 1.00 74.75 107 GLN A N 1
ATOM 839 C CA . GLN A 1 107 ? 20.038 22.124 -25.236 1.00 74.75 107 GLN A CA 1
ATOM 840 C C . GLN A 1 107 ? 19.958 23.655 -25.121 1.00 74.75 107 GLN A C 1
ATOM 842 O O . GLN A 1 107 ? 20.854 24.367 -25.564 1.00 74.75 107 GLN A O 1
ATOM 847 N N . ASN A 1 108 ? 18.902 24.172 -24.495 1.00 80.06 108 ASN A N 1
ATOM 848 C CA . ASN A 1 108 ? 18.712 25.579 -24.187 1.00 80.06 108 ASN A CA 1
ATOM 849 C C . ASN A 1 108 ? 18.052 25.734 -22.806 1.00 80.06 108 ASN A C 1
ATOM 851 O O . ASN A 1 108 ? 17.301 24.874 -22.354 1.00 80.06 108 ASN A O 1
ATOM 855 N N . ALA A 1 109 ? 18.317 26.856 -22.128 1.00 76.25 109 ALA A N 1
ATOM 856 C CA . ALA A 1 109 ? 17.805 27.135 -20.777 1.00 76.25 109 ALA A CA 1
ATOM 857 C C . ALA A 1 109 ? 16.264 27.200 -20.682 1.00 76.25 109 ALA A C 1
ATOM 859 O O . ALA A 1 109 ? 15.717 27.215 -19.583 1.00 76.25 109 ALA A O 1
ATOM 860 N N . TRP A 1 110 ? 15.586 27.244 -21.832 1.00 74.56 110 TRP A N 1
ATOM 861 C CA . TRP A 1 110 ? 14.135 27.350 -21.971 1.00 74.56 110 TRP A CA 1
ATOM 862 C C . TRP A 1 110 ? 13.456 26.020 -22.314 1.00 74.56 110 TRP A C 1
ATOM 864 O O . TRP A 1 110 ? 12.228 25.970 -22.335 1.00 74.56 110 TRP A O 1
ATOM 874 N N . ALA A 1 111 ? 14.215 24.950 -22.586 1.00 68.94 111 ALA A N 1
ATOM 875 C CA . ALA A 1 111 ? 13.613 23.638 -22.772 1.00 68.94 111 ALA A CA 1
ATOM 876 C C . ALA A 1 111 ? 12.930 23.192 -21.469 1.00 68.94 111 ALA A C 1
ATOM 878 O O . ALA A 1 111 ? 13.492 23.393 -20.382 1.00 68.94 111 ALA A O 1
ATOM 879 N N . PRO A 1 112 ? 11.743 22.563 -21.554 1.00 67.44 112 PRO A N 1
ATOM 880 C CA . PRO A 1 112 ? 11.155 21.892 -20.405 1.00 67.44 112 PRO A CA 1
ATOM 881 C C . PRO A 1 112 ? 12.199 20.940 -19.814 1.00 67.44 112 PRO A C 1
ATOM 883 O O . PRO A 1 112 ? 12.923 20.257 -20.542 1.00 67.44 112 PRO A O 1
ATOM 886 N N . LYS A 1 113 ? 12.341 20.957 -18.482 1.00 68.75 113 LYS A N 1
ATOM 887 C CA . LYS A 1 113 ? 13.289 20.077 -17.790 1.00 68.75 113 LYS A CA 1
ATOM 888 C C . LYS A 1 113 ? 13.002 18.647 -18.231 1.00 68.75 113 LYS A C 1
ATOM 890 O O . LYS A 1 113 ? 11.870 18.202 -18.062 1.00 68.75 113 LYS A O 1
ATOM 895 N N . ALA A 1 114 ? 14.024 17.972 -18.765 1.00 65.06 114 ALA A N 1
ATOM 896 C CA . ALA A 1 114 ? 13.926 16.580 -19.182 1.00 65.06 114 ALA A CA 1
ATOM 897 C C . ALA A 1 114 ? 13.233 15.776 -18.080 1.00 65.06 114 ALA A C 1
ATOM 899 O O . ALA A 1 114 ? 13.638 15.832 -16.909 1.00 65.06 114 ALA A O 1
ATOM 900 N N . GLU A 1 115 ? 12.139 15.113 -18.447 1.00 70.62 115 GLU A N 1
ATOM 901 C CA . GLU A 1 115 ? 11.299 14.447 -17.471 1.00 70.62 115 GLU A CA 1
ATOM 902 C C . GLU A 1 115 ? 12.072 13.263 -16.889 1.00 70.62 115 GLU A C 1
ATOM 904 O O . GLU A 1 115 ? 12.575 12.391 -17.599 1.00 70.62 115 GLU A O 1
ATOM 909 N N . LYS A 1 116 ? 12.238 13.269 -15.568 1.00 84.62 116 LYS A N 1
ATOM 910 C CA . LYS A 1 116 ? 12.868 12.156 -14.862 1.00 84.62 116 LYS A CA 1
ATOM 911 C C . LYS A 1 116 ? 11.881 10.995 -14.813 1.00 84.62 116 LYS A C 1
ATOM 913 O O . LYS A 1 116 ? 10.688 11.214 -14.611 1.00 84.62 116 LYS A O 1
ATOM 918 N N . ALA A 1 117 ? 12.381 9.765 -14.889 1.00 88.88 117 ALA A N 1
ATOM 919 C CA . ALA A 1 117 ? 11.578 8.549 -14.750 1.00 88.88 117 ALA A CA 1
ATOM 920 C C . ALA A 1 117 ? 11.183 8.256 -13.282 1.00 88.88 117 ALA A C 1
ATOM 922 O O . ALA A 1 117 ? 11.202 7.113 -12.831 1.00 88.88 117 ALA A O 1
ATOM 923 N N . PHE A 1 118 ? 10.854 9.298 -12.511 1.00 90.19 118 PHE A N 1
ATOM 924 C CA . PHE A 1 118 ? 10.401 9.153 -11.131 1.00 90.19 118 PHE A CA 1
ATOM 925 C C . PHE A 1 118 ? 9.036 8.480 -11.082 1.00 90.19 118 PHE A C 1
ATOM 927 O O . PHE A 1 118 ? 8.166 8.877 -11.861 1.00 90.19 118 PHE A O 1
ATOM 934 N N . PRO A 1 119 ? 8.807 7.542 -10.150 1.00 91.19 119 PRO A N 1
ATOM 935 C CA . PRO A 1 119 ? 7.534 6.852 -10.061 1.00 91.19 119 PRO A CA 1
ATOM 936 C C . PRO A 1 119 ? 6.377 7.835 -9.857 1.00 91.19 119 PRO A C 1
ATOM 938 O O . PRO A 1 119 ? 6.494 8.827 -9.132 1.00 91.19 119 PRO A O 1
ATOM 941 N N . ARG A 1 120 ? 5.238 7.556 -10.498 1.00 92.00 120 ARG A N 1
ATOM 942 C CA . ARG A 1 120 ? 3.978 8.244 -10.190 1.00 92.00 120 ARG A CA 1
ATOM 943 C C . ARG A 1 120 ? 3.335 7.530 -9.015 1.00 92.00 120 ARG A C 1
ATOM 945 O O . ARG A 1 120 ? 3.034 6.347 -9.120 1.00 92.00 120 ARG A O 1
ATOM 952 N N . ILE A 1 121 ? 3.135 8.255 -7.921 1.00 91.62 121 ILE A N 1
ATOM 953 C CA . ILE A 1 121 ? 2.570 7.706 -6.691 1.00 91.62 121 ILE A CA 1
ATOM 954 C C . ILE A 1 121 ? 1.108 8.137 -6.589 1.00 91.62 121 ILE A C 1
ATOM 956 O O . ILE A 1 121 ? 0.816 9.333 -6.543 1.00 91.62 121 ILE A O 1
ATOM 960 N N . ALA A 1 122 ? 0.209 7.161 -6.537 1.00 90.56 122 ALA A N 1
ATOM 961 C CA . ALA A 1 122 ? -1.187 7.333 -6.169 1.00 90.56 122 ALA A CA 1
ATOM 962 C C . ALA A 1 122 ? -1.416 6.714 -4.785 1.00 90.56 122 ALA A C 1
ATOM 964 O O . ALA A 1 122 ? -0.884 5.647 -4.478 1.00 90.56 122 ALA A O 1
ATOM 965 N N . TYR A 1 123 ? -2.197 7.396 -3.952 1.00 86.31 123 TYR A N 1
ATOM 966 C CA . TYR A 1 123 ? -2.608 6.885 -2.649 1.00 86.31 123 TYR A CA 1
ATOM 967 C C . TYR A 1 123 ? -4.059 6.454 -2.728 1.00 86.31 123 TYR A C 1
ATOM 969 O O . TYR A 1 123 ? -4.917 7.251 -3.107 1.00 86.31 123 TYR A O 1
ATOM 977 N N . GLU A 1 124 ? -4.323 5.212 -2.343 1.00 86.06 124 GLU A N 1
ATOM 978 C CA . GLU A 1 124 ? -5.666 4.655 -2.354 1.00 86.06 124 GLU A CA 1
ATOM 979 C C . GLU A 1 124 ? -5.985 3.948 -1.040 1.00 86.06 124 GLU A C 1
ATOM 981 O O . GLU A 1 124 ? -5.118 3.420 -0.336 1.00 86.06 124 GLU A O 1
ATOM 986 N N . HIS A 1 125 ? -7.264 3.960 -0.685 1.00 82.69 125 HIS A N 1
ATOM 987 C CA . HIS A 1 125 ? -7.760 3.143 0.408 1.00 82.69 125 HIS A CA 1
ATOM 988 C C . HIS A 1 125 ? -7.909 1.708 -0.087 1.00 82.69 125 HIS A C 1
ATOM 990 O O . HIS A 1 125 ? -8.345 1.478 -1.212 1.00 82.69 125 HIS A O 1
ATOM 996 N N . MET A 1 126 ? -7.520 0.737 0.739 1.00 74.06 126 MET A N 1
ATOM 997 C CA . MET A 1 126 ? -7.809 -0.657 0.421 1.00 74.06 126 MET A CA 1
ATOM 998 C C . MET A 1 126 ? -9.328 -0.859 0.413 1.00 74.06 126 MET A C 1
ATOM 1000 O O . MET A 1 126 ? -10.033 -0.215 1.195 1.00 74.06 126 MET A O 1
ATOM 1004 N N . SER A 1 127 ? -9.815 -1.768 -0.436 1.00 70.56 127 SER A N 1
ATOM 1005 C CA . SER A 1 127 ? -11.161 -2.325 -0.269 1.00 70.56 127 SER A CA 1
ATOM 1006 C C . SER A 1 127 ? -11.331 -2.774 1.184 1.00 70.56 127 SER A C 1
ATOM 1008 O O . SER A 1 127 ? -10.379 -3.282 1.782 1.00 70.56 127 SER A O 1
ATOM 1010 N N . GLY A 1 128 ? -12.479 -2.465 1.775 1.00 69.38 128 GLY A N 1
ATOM 1011 C CA . GLY A 1 128 ? -12.717 -2.726 3.183 1.00 69.38 128 GLY A CA 1
ATOM 1012 C C . GLY A 1 128 ? -12.218 -1.649 4.154 1.00 69.38 128 GLY A C 1
ATOM 1013 O O . GLY A 1 128 ? -12.574 -1.656 5.323 1.00 69.38 128 GLY A O 1
ATOM 1014 N N . CYS A 1 129 ? -11.427 -0.661 3.742 1.00 78.12 129 CYS A N 1
ATOM 1015 C CA . CYS A 1 129 ? -11.019 0.394 4.675 1.00 78.12 129 CYS A CA 1
ATOM 1016 C C . CYS A 1 129 ? -12.207 1.295 5.080 1.00 78.12 129 CYS A C 1
ATOM 1018 O O . CYS A 1 129 ? -13.081 1.566 4.273 1.00 78.12 129 CYS A O 1
ATOM 1020 N N . ALA A 1 130 ? -12.185 1.899 6.269 1.00 75.56 130 ALA A N 1
ATOM 1021 C CA . ALA A 1 130 ? -13.180 2.862 6.760 1.00 75.56 130 ALA A CA 1
ATOM 1022 C C . ALA A 1 130 ? -13.378 4.098 5.862 1.00 75.56 130 ALA A C 1
ATOM 1024 O O . ALA A 1 130 ? -14.324 4.857 6.043 1.00 75.56 130 ALA A O 1
ATOM 1025 N N . ARG A 1 131 ? -12.442 4.349 4.940 1.00 77.25 131 ARG A N 1
ATOM 1026 C CA . ARG A 1 131 ? -12.522 5.416 3.931 1.00 77.25 131 ARG A CA 1
ATOM 1027 C C . ARG A 1 131 ? -12.831 4.889 2.521 1.00 77.25 131 ARG A C 1
ATOM 1029 O O . ARG A 1 131 ? -12.932 5.685 1.592 1.00 77.25 131 ARG A O 1
ATOM 1036 N N . SER A 1 132 ? -12.929 3.571 2.358 1.00 76.94 132 SER A N 1
ATOM 1037 C CA . SER A 1 132 ? -13.445 2.909 1.158 1.00 76.94 132 SER A CA 1
ATOM 1038 C C . SER A 1 132 ? -14.951 3.173 1.040 1.00 76.94 132 SER A C 1
ATOM 1040 O O . SER A 1 132 ? -15.610 3.293 2.074 1.00 76.94 132 SER A O 1
ATOM 1042 N N . PRO A 1 133 ? -15.521 3.240 -0.180 1.00 72.88 133 PRO A N 1
ATOM 1043 C CA . PRO A 1 133 ? -16.976 3.245 -0.361 1.00 72.88 133 PRO A CA 1
ATOM 1044 C C . PRO A 1 133 ? -17.650 2.016 0.266 1.00 72.88 133 PRO A C 1
ATOM 1046 O O . PRO A 1 133 ? -18.763 2.130 0.769 1.00 72.88 133 PRO A O 1
ATOM 1049 N N . ASP A 1 134 ? -16.935 0.890 0.291 1.00 72.56 134 ASP A N 1
ATOM 1050 C CA . ASP A 1 134 ? -17.366 -0.368 0.896 1.00 72.56 134 ASP A CA 1
ATOM 1051 C C . ASP A 1 134 ? -16.378 -0.737 2.018 1.00 72.56 134 ASP A C 1
ATOM 1053 O O . ASP A 1 134 ? -15.317 -1.311 1.730 1.00 72.56 134 ASP A O 1
ATOM 1057 N N . PRO A 1 135 ? -16.634 -0.314 3.272 1.00 76.38 135 PRO A N 1
ATOM 1058 C CA . PRO A 1 135 ? -15.796 -0.648 4.416 1.00 76.38 135 PRO A CA 1
ATOM 1059 C C . PRO A 1 135 ? -16.094 -2.053 4.968 1.00 76.38 135 PRO A C 1
ATOM 1061 O O . PRO A 1 135 ? -17.244 -2.475 5.086 1.00 76.38 135 PRO A O 1
ATOM 1064 N N . ASP A 1 136 ? -15.047 -2.741 5.409 1.00 70.12 136 ASP A N 1
ATOM 1065 C CA . ASP A 1 136 ? -15.094 -4.024 6.087 1.00 70.12 136 ASP A CA 1
ATOM 1066 C C . ASP A 1 136 ? -15.515 -3.751 7.515 1.00 70.12 136 ASP A C 1
ATOM 1068 O O . ASP A 1 136 ? -14.797 -3.130 8.309 1.00 70.12 136 ASP A O 1
ATOM 1072 N N . THR A 1 137 ? -16.719 -4.212 7.814 1.00 70.44 137 THR A N 1
ATOM 1073 C CA . THR A 1 137 ? -17.331 -4.056 9.119 1.00 70.44 137 THR A CA 1
ATOM 1074 C C . THR A 1 137 ? -17.456 -5.420 9.778 1.00 70.44 137 THR A C 1
ATOM 1076 O O . THR A 1 137 ? -17.977 -6.360 9.181 1.00 70.44 137 THR A O 1
ATOM 1079 N N . ILE A 1 138 ? -16.986 -5.528 11.015 1.00 73.31 138 ILE A N 1
ATOM 1080 C CA . ILE A 1 138 ? -17.142 -6.689 11.889 1.00 73.31 138 ILE A CA 1
ATOM 1081 C C . ILE A 1 138 ? -18.168 -6.330 12.954 1.00 73.31 138 ILE A C 1
ATOM 1083 O O . ILE A 1 138 ? -18.126 -5.247 13.535 1.00 73.31 138 ILE A O 1
ATOM 1087 N N . VAL A 1 139 ? -19.089 -7.255 13.205 1.00 69.62 139 VAL A N 1
ATOM 1088 C CA . VAL A 1 139 ? -20.140 -7.108 14.211 1.00 69.62 139 VAL A CA 1
ATOM 1089 C C . VAL A 1 139 ? -19.906 -8.181 15.269 1.00 69.62 139 VAL A C 1
ATOM 1091 O O . VAL A 1 139 ? -19.970 -9.375 14.967 1.00 69.62 139 VAL A O 1
ATOM 1094 N N . ILE A 1 140 ? -19.596 -7.776 16.500 1.00 70.38 140 ILE A N 1
ATOM 1095 C CA . ILE A 1 140 ? -19.381 -8.719 17.611 1.00 70.38 140 ILE A CA 1
ATOM 1096 C C . ILE A 1 140 ? -20.712 -9.162 18.236 1.00 70.38 140 ILE A C 1
ATOM 1098 O O . ILE A 1 140 ? -21.736 -8.495 18.102 1.00 70.38 140 ILE A O 1
ATOM 1102 N N . SER A 1 141 ? -20.750 -10.327 18.880 1.00 70.19 141 SER A N 1
ATOM 1103 C CA . SER A 1 141 ? -21.983 -10.803 19.528 1.00 70.19 141 SER A CA 1
ATOM 1104 C C . SER A 1 141 ? -22.352 -9.959 20.765 1.00 70.19 141 SER A C 1
ATOM 1106 O O . SER A 1 141 ? -21.454 -9.451 21.439 1.00 70.19 141 SER A O 1
ATOM 1108 N N . PRO A 1 142 ? -23.646 -9.843 21.128 1.00 71.50 142 PRO A N 1
ATOM 1109 C CA . PRO A 1 142 ? -24.059 -9.186 22.372 1.00 71.50 142 PRO A CA 1
ATOM 1110 C C . PRO A 1 142 ? -23.402 -9.781 23.625 1.00 71.50 142 PRO A C 1
ATOM 1112 O O . PRO A 1 142 ? -22.990 -9.040 24.506 1.00 71.50 142 PRO A O 1
ATOM 1115 N N . THR A 1 143 ? -23.220 -11.103 23.676 1.00 69.25 143 THR A N 1
ATOM 1116 C CA . THR A 1 143 ? -22.544 -11.783 24.792 1.00 69.25 143 THR A CA 1
ATOM 1117 C C . THR A 1 143 ? -21.080 -11.361 24.922 1.00 69.25 143 THR A C 1
ATOM 1119 O O . THR A 1 143 ? -20.602 -11.121 26.027 1.00 69.25 143 THR A O 1
ATOM 1122 N N . ALA A 1 144 ? -20.368 -11.197 23.801 1.00 68.19 144 ALA A N 1
ATOM 1123 C CA . ALA A 1 144 ? -19.009 -10.660 23.829 1.00 68.19 144 ALA A CA 1
ATOM 1124 C C . ALA A 1 144 ? -18.980 -9.216 24.361 1.00 68.19 144 ALA A C 1
ATOM 1126 O O . ALA A 1 144 ? -18.092 -8.885 25.142 1.00 68.19 144 ALA A O 1
ATOM 1127 N N . ILE A 1 145 ? -19.969 -8.388 24.001 1.00 72.19 145 ILE A N 1
ATOM 1128 C CA . ILE A 1 145 ? -20.107 -7.025 24.540 1.00 72.19 145 ILE A CA 1
ATOM 1129 C C . ILE A 1 145 ? -20.333 -7.060 26.052 1.00 72.19 145 ILE A C 1
ATOM 1131 O O . ILE A 1 145 ? -19.662 -6.331 26.769 1.00 72.19 145 ILE A O 1
ATOM 1135 N N . GLU A 1 146 ? -21.218 -7.925 26.553 1.00 73.81 146 GLU A N 1
ATOM 1136 C CA . GLU A 1 146 ? -21.468 -8.064 27.996 1.00 73.81 146 GLU A CA 1
ATOM 1137 C C . GLU A 1 146 ? -20.195 -8.448 28.766 1.00 73.81 146 GLU A C 1
ATOM 1139 O O . GLU A 1 146 ? -19.920 -7.901 29.836 1.00 73.81 146 GLU A O 1
ATOM 1144 N N . LEU A 1 147 ? -19.387 -9.360 28.215 1.00 71.00 147 LEU A N 1
ATOM 1145 C CA . LEU A 1 147 ? -18.100 -9.741 28.804 1.00 71.00 147 LEU A CA 1
ATOM 1146 C C . LEU A 1 147 ? -17.089 -8.587 28.778 1.00 71.00 147 LEU A C 1
ATOM 1148 O O . LEU A 1 147 ? -16.383 -8.377 29.766 1.00 71.00 147 LEU A O 1
ATOM 1152 N N . MET A 1 148 ? -17.025 -7.835 27.675 1.00 71.81 148 MET A N 1
ATOM 1153 C CA . MET A 1 148 ? -16.171 -6.650 27.554 1.00 71.81 148 MET A CA 1
ATOM 1154 C C . MET A 1 148 ? -16.584 -5.550 28.536 1.00 71.81 148 MET A C 1
ATOM 1156 O O . MET A 1 148 ? -15.720 -4.985 29.202 1.00 71.81 148 MET A O 1
ATOM 1160 N N . ASP A 1 149 ? -17.884 -5.291 28.673 1.00 78.56 149 ASP A N 1
ATOM 1161 C CA . ASP A 1 149 ? -18.433 -4.298 29.599 1.00 78.56 149 ASP A CA 1
ATOM 1162 C C . ASP A 1 149 ? -18.119 -4.657 31.046 1.00 78.56 149 ASP A C 1
ATOM 1164 O O . ASP A 1 149 ? -17.649 -3.812 31.806 1.00 78.56 149 ASP A O 1
ATOM 1168 N N . LYS A 1 150 ? -18.289 -5.932 31.409 1.00 76.88 150 LYS A N 1
ATOM 1169 C CA . LYS A 1 150 ? -17.924 -6.418 32.737 1.00 76.88 150 LYS A CA 1
ATOM 1170 C C . LYS A 1 150 ? -16.428 -6.253 33.012 1.00 76.88 150 LYS A C 1
ATOM 1172 O O . LYS A 1 150 ? -16.054 -5.751 34.066 1.00 76.88 150 LYS A O 1
ATOM 1177 N N . ALA A 1 151 ? -15.568 -6.633 32.064 1.00 72.00 151 ALA A N 1
ATOM 1178 C CA . ALA A 1 151 ? -14.123 -6.467 32.210 1.00 72.00 151 ALA A CA 1
ATOM 1179 C C . ALA A 1 151 ? -13.715 -4.984 32.320 1.00 72.00 151 ALA A C 1
ATOM 1181 O O . ALA A 1 151 ? -12.829 -4.641 33.105 1.00 72.00 151 ALA A O 1
ATOM 1182 N N . ALA A 1 152 ? -14.372 -4.098 31.564 1.00 74.94 152 ALA A N 1
ATOM 1183 C CA . ALA A 1 152 ? -14.161 -2.656 31.640 1.00 74.94 152 ALA A CA 1
ATOM 1184 C C . ALA A 1 152 ? -14.598 -2.086 32.999 1.00 74.94 152 ALA A C 1
ATOM 1186 O O . ALA A 1 152 ? -13.878 -1.272 33.576 1.00 74.94 152 ALA A O 1
ATOM 1187 N N . GLU A 1 153 ? -15.732 -2.539 33.538 1.00 82.69 153 GLU A N 1
ATOM 1188 C CA . GLU A 1 153 ? -16.226 -2.150 34.861 1.00 82.69 153 GLU A CA 1
ATOM 1189 C C . GLU A 1 153 ? -15.296 -2.634 35.985 1.00 82.69 153 GLU A C 1
ATOM 1191 O O . GLU A 1 153 ? -14.930 -1.853 36.869 1.00 82.69 153 GLU A O 1
ATOM 1196 N N . ASP A 1 154 ? -14.841 -3.888 35.923 1.00 81.56 154 ASP A N 1
ATOM 1197 C CA . ASP A 1 154 ? -13.875 -4.449 36.871 1.00 81.56 154 ASP A CA 1
ATOM 1198 C C . ASP A 1 154 ? -12.573 -3.625 36.872 1.00 81.56 154 ASP A C 1
ATOM 1200 O O . ASP A 1 154 ? -12.092 -3.208 37.933 1.00 81.56 154 ASP A O 1
ATOM 1204 N N . ARG A 1 155 ? -12.041 -3.296 35.685 1.00 79.81 155 ARG A N 1
ATOM 1205 C CA . ARG A 1 155 ? -10.830 -2.473 35.540 1.00 79.81 155 ARG A CA 1
ATOM 1206 C C . ARG A 1 155 ? -11.029 -1.034 36.015 1.00 79.81 155 ARG A C 1
ATOM 1208 O O . ARG A 1 155 ? -10.147 -0.477 36.669 1.00 79.81 155 ARG A O 1
ATOM 1215 N N . PHE A 1 156 ? -12.176 -0.431 35.712 1.00 82.81 156 PHE A N 1
ATOM 1216 C CA . PHE A 1 156 ? -12.527 0.914 36.170 1.00 82.81 156 PHE A CA 1
ATOM 1217 C C . PHE A 1 156 ? -12.535 0.986 37.700 1.00 82.81 156 PHE A C 1
ATOM 1219 O O . PHE A 1 156 ? -11.964 1.904 38.295 1.00 82.81 156 PHE A O 1
ATOM 1226 N N . ASN A 1 157 ? -13.141 -0.012 38.345 1.00 87.31 157 ASN A N 1
ATOM 1227 C CA . ASN A 1 157 ? -13.182 -0.108 39.798 1.00 87.31 157 ASN A CA 1
ATOM 1228 C C . ASN A 1 157 ? -11.782 -0.313 40.392 1.00 87.31 157 ASN A C 1
ATOM 1230 O O . ASN A 1 157 ? -11.458 0.320 41.396 1.00 87.31 157 ASN A O 1
ATOM 1234 N N . GLU A 1 158 ? -10.935 -1.129 39.762 1.00 86.12 158 GLU A N 1
ATOM 1235 C CA . GLU A 1 158 ? -9.543 -1.323 40.177 1.00 86.12 158 GLU A CA 1
ATOM 1236 C C . GLU A 1 158 ? -8.743 -0.009 40.145 1.00 86.12 158 GLU A C 1
ATOM 1238 O O . GLU A 1 158 ? -8.144 0.365 41.155 1.00 86.12 158 GLU A O 1
ATOM 1243 N N . ILE A 1 159 ? -8.779 0.725 39.026 1.00 83.44 159 ILE A N 1
ATOM 1244 C CA . ILE A 1 159 ? -8.085 2.018 38.877 1.00 83.44 159 ILE A CA 1
ATOM 1245 C C . ILE A 1 159 ? -8.582 3.012 39.926 1.00 83.44 159 ILE A C 1
ATOM 1247 O O . ILE A 1 159 ? -7.786 3.648 40.617 1.00 83.44 159 ILE A O 1
ATOM 1251 N N . ARG A 1 160 ? -9.902 3.090 40.119 1.00 86.44 160 ARG A N 1
ATOM 1252 C CA . ARG A 1 160 ? -10.500 3.968 41.126 1.00 86.44 160 ARG A CA 1
ATOM 1253 C C . ARG A 1 160 ? -10.005 3.648 42.539 1.00 86.44 160 ARG A C 1
ATOM 1255 O O . ARG A 1 160 ? -9.757 4.569 43.312 1.00 86.44 160 ARG A O 1
ATOM 1262 N N . GLN A 1 161 ? -9.850 2.370 42.889 1.00 88.38 161 GLN A N 1
ATOM 1263 C CA . GLN A 1 161 ? -9.290 1.977 44.187 1.00 88.38 161 GLN A CA 1
ATOM 1264 C C . GLN A 1 161 ? -7.807 2.342 44.303 1.00 88.38 161 GLN A C 1
ATOM 1266 O O . GLN A 1 161 ? -7.387 2.841 45.346 1.00 88.38 161 GLN A O 1
ATOM 1271 N N . GLN A 1 162 ? -7.019 2.161 43.240 1.00 84.25 162 GLN A N 1
ATOM 1272 C CA . GLN A 1 162 ? -5.603 2.547 43.229 1.00 84.25 162 GLN A CA 1
ATOM 1273 C C . GLN A 1 162 ? -5.418 4.051 43.476 1.00 84.25 162 GLN A C 1
ATOM 1275 O O . GLN A 1 162 ? -4.574 4.432 44.287 1.00 84.25 162 GLN A O 1
ATOM 1280 N N . MET A 1 163 ? -6.259 4.889 42.863 1.00 83.06 163 MET A N 1
ATOM 1281 C CA . MET A 1 163 ? -6.245 6.342 43.067 1.00 83.06 163 MET A CA 1
ATOM 1282 C C . MET A 1 163 ? -6.604 6.760 44.503 1.00 83.06 163 MET A C 1
ATOM 1284 O O . MET A 1 163 ? -6.106 7.771 44.992 1.00 83.06 163 MET A O 1
ATOM 1288 N N . ILE A 1 164 ? -7.451 5.991 45.201 1.00 87.62 164 ILE A N 1
ATOM 1289 C CA . ILE A 1 164 ? -7.801 6.250 46.610 1.00 87.62 164 ILE A CA 1
ATOM 1290 C C . ILE A 1 164 ? -6.642 5.878 47.542 1.00 87.62 164 ILE A C 1
ATOM 1292 O O . ILE A 1 164 ? -6.377 6.591 48.509 1.00 87.62 164 ILE A O 1
ATOM 1296 N N . VAL A 1 165 ? -5.980 4.747 47.280 1.00 88.00 165 VAL A N 1
ATOM 1297 C CA . VAL A 1 165 ? -4.946 4.193 48.167 1.00 88.00 165 VAL A CA 1
ATOM 1298 C C . VAL A 1 165 ? -3.645 4.993 48.101 1.00 88.00 165 VAL A C 1
ATOM 1300 O O . VAL A 1 165 ? -2.993 5.148 49.133 1.00 88.00 165 VAL A O 1
ATOM 1303 N N . ASP A 1 166 ? -3.258 5.496 46.926 1.00 81.12 166 ASP A N 1
ATOM 1304 C CA . ASP A 1 166 ? -1.964 6.168 46.756 1.00 81.12 166 ASP A CA 1
ATOM 1305 C C . ASP A 1 166 ? -2.001 7.317 45.723 1.00 81.12 166 ASP A C 1
ATOM 1307 O O . ASP A 1 166 ? -1.481 7.185 44.610 1.00 81.12 166 ASP A O 1
ATOM 1311 N N . PRO A 1 167 ? -2.599 8.470 46.082 1.00 76.06 167 PRO A N 1
ATOM 1312 C CA . PRO A 1 167 ? -2.823 9.589 45.159 1.00 76.06 167 PRO A CA 1
ATOM 1313 C C . PRO A 1 167 ? -1.542 10.310 44.699 1.00 76.06 167 PRO A C 1
ATOM 1315 O O . PRO A 1 167 ? -1.617 11.192 43.845 1.00 76.06 167 PRO A O 1
ATOM 1318 N N . LEU A 1 168 ? -0.375 9.982 45.268 1.00 80.06 168 LEU A N 1
ATOM 1319 C CA . LEU A 1 168 ? 0.913 10.621 44.955 1.00 80.06 168 LEU A CA 1
ATOM 1320 C C . LEU A 1 168 ? 1.860 9.729 44.138 1.00 80.06 168 LEU A C 1
ATOM 1322 O O . LEU A 1 168 ? 2.917 10.198 43.717 1.00 80.06 168 LEU A O 1
ATOM 1326 N N . ARG A 1 169 ? 1.527 8.448 43.945 1.00 71.00 169 ARG A N 1
ATOM 1327 C CA . ARG A 1 169 ? 2.428 7.460 43.331 1.00 71.00 169 ARG A CA 1
ATOM 1328 C C . ARG A 1 169 ? 2.278 7.323 41.823 1.00 71.00 169 ARG A C 1
ATOM 1330 O O . ARG A 1 169 ? 3.213 6.856 41.173 1.00 71.00 169 ARG A O 1
ATOM 1337 N N . TYR A 1 170 ? 1.135 7.708 41.274 1.00 63.97 170 TYR A N 1
ATOM 1338 C CA . TYR A 1 170 ? 0.863 7.597 39.850 1.00 63.97 170 TYR A CA 1
ATOM 1339 C C . TYR A 1 170 ? 0.823 8.971 39.197 1.00 63.97 170 TYR A C 1
ATOM 1341 O O . TYR A 1 170 ? 0.445 9.963 39.817 1.00 63.97 170 TYR A O 1
ATOM 1349 N N . ASP A 1 171 ? 1.227 9.006 37.931 1.00 68.69 171 ASP A N 1
ATOM 1350 C CA . ASP A 1 171 ? 0.961 10.132 37.049 1.00 68.69 171 ASP A CA 1
ATOM 1351 C C . ASP A 1 171 ? -0.560 10.192 36.851 1.00 68.69 171 ASP A C 1
ATOM 1353 O O . ASP A 1 171 ? -1.119 9.449 36.038 1.00 68.69 171 ASP A O 1
ATOM 1357 N N . ASN A 1 172 ? -1.237 10.955 37.720 1.00 73.62 172 ASN A N 1
ATOM 1358 C CA . ASN A 1 172 ? -2.699 10.971 37.823 1.00 73.62 172 ASN A CA 1
ATOM 1359 C C . ASN A 1 172 ? -3.346 11.273 36.469 1.00 73.62 172 ASN A C 1
ATOM 1361 O O . ASN A 1 172 ? -4.385 10.700 36.169 1.00 73.62 172 ASN A O 1
ATOM 1365 N N . ASP A 1 173 ? -2.664 12.024 35.603 1.00 78.69 173 ASP A N 1
ATOM 1366 C CA . ASP A 1 173 ? -3.115 12.337 34.251 1.00 78.69 173 ASP A CA 1
ATOM 1367 C C . ASP A 1 173 ? -3.388 11.072 33.410 1.00 78.69 173 ASP A C 1
ATOM 1369 O O . ASP A 1 173 ? -4.377 11.011 32.681 1.00 78.69 173 ASP A O 1
ATOM 1373 N N . VAL A 1 174 ? -2.563 10.021 33.523 1.00 74.75 174 VAL A N 1
ATOM 1374 C CA . VAL A 1 174 ? -2.746 8.773 32.754 1.00 74.75 174 VAL A CA 1
ATOM 1375 C C . VAL A 1 174 ? -3.915 7.949 33.295 1.00 74.75 174 VAL A C 1
ATOM 1377 O O . VAL A 1 174 ? -4.691 7.391 32.517 1.00 74.75 174 VAL A O 1
ATOM 1380 N N . LEU A 1 175 ? -4.056 7.869 34.622 1.00 76.00 175 LEU A N 1
ATOM 1381 C CA . LEU A 1 175 ? -5.159 7.139 35.252 1.00 76.00 175 LEU A CA 1
ATOM 1382 C C . LEU A 1 175 ? -6.495 7.866 35.075 1.00 76.00 175 LEU A C 1
ATOM 1384 O O . LEU A 1 175 ? -7.499 7.204 34.826 1.00 76.00 175 LEU A O 1
ATOM 1388 N N . ASP A 1 176 ? -6.499 9.198 35.122 1.00 78.00 176 ASP A N 1
ATOM 1389 C CA . ASP A 1 176 ? -7.667 10.038 34.854 1.00 78.00 176 ASP A CA 1
ATOM 1390 C C . ASP A 1 176 ? -8.142 9.861 33.405 1.00 78.00 176 ASP A C 1
ATOM 1392 O O . ASP A 1 176 ? -9.331 9.647 33.156 1.00 78.00 176 ASP A O 1
ATOM 1396 N N . LEU A 1 177 ? -7.215 9.877 32.438 1.00 76.50 177 LEU A N 1
ATOM 1397 C CA . LEU A 1 177 ? -7.532 9.628 31.028 1.00 76.50 177 LEU A CA 1
ATOM 1398 C C . LEU A 1 177 ? -8.118 8.228 30.812 1.00 76.50 177 LEU A C 1
ATOM 1400 O O . LEU A 1 177 ? -9.128 8.083 30.118 1.00 76.50 177 LEU A O 1
ATOM 1404 N N . GLU A 1 178 ? -7.529 7.202 31.427 1.00 80.06 178 GLU A N 1
ATOM 1405 C CA . GLU A 1 178 ? -8.033 5.832 31.318 1.00 80.06 178 GLU A CA 1
ATOM 1406 C C . GLU A 1 178 ? -9.389 5.663 32.021 1.00 80.06 178 GLU A C 1
ATOM 1408 O O . GLU A 1 178 ? -10.279 4.989 31.502 1.00 80.06 178 GLU A O 1
ATOM 1413 N N . GLN A 1 179 ? -9.602 6.330 33.158 1.00 80.06 179 GLN A N 1
ATOM 1414 C CA . GLN A 1 179 ? -10.886 6.341 33.854 1.00 80.06 179 GLN A CA 1
ATOM 1415 C C . GLN A 1 179 ? -11.988 6.970 32.989 1.00 80.06 179 GLN A C 1
ATOM 1417 O O . GLN A 1 179 ? -13.092 6.424 32.897 1.00 80.06 179 GLN A O 1
ATOM 1422 N N . VAL A 1 180 ? -11.696 8.092 32.323 1.00 79.88 180 VAL A N 1
ATOM 1423 C CA . VAL A 1 180 ? -12.614 8.735 31.372 1.00 79.88 180 VAL A CA 1
ATOM 1424 C C . VAL A 1 180 ? -12.908 7.808 30.191 1.00 79.88 180 VAL A C 1
ATOM 1426 O O . VAL A 1 180 ? -14.075 7.641 29.830 1.00 79.88 180 VAL A O 1
ATOM 1429 N N . ARG A 1 181 ? -11.886 7.155 29.621 1.00 82.62 181 ARG A N 1
ATOM 1430 C CA . ARG A 1 181 ? -12.053 6.200 28.514 1.00 82.62 181 ARG A CA 1
ATOM 1431 C C . ARG A 1 181 ? -12.957 5.030 28.905 1.00 82.62 181 ARG A C 1
ATOM 1433 O O . ARG A 1 181 ? -13.917 4.743 28.194 1.00 82.62 181 ARG A O 1
ATOM 1440 N N . LEU A 1 182 ? -12.698 4.391 30.047 1.00 78.38 182 LEU A N 1
ATOM 1441 C CA . LEU A 1 182 ? -13.490 3.260 30.543 1.00 78.38 182 LEU A CA 1
ATOM 1442 C C . LEU A 1 182 ? -14.927 3.669 30.880 1.00 78.38 182 LEU A C 1
ATOM 1444 O O . LEU A 1 182 ? -15.860 2.946 30.544 1.00 78.38 182 LEU A O 1
ATOM 1448 N N . SER A 1 183 ? -15.125 4.851 31.469 1.00 81.25 183 SER A N 1
ATOM 1449 C CA . SER A 1 183 ? -16.464 5.402 31.709 1.00 81.25 183 SER A CA 1
ATOM 1450 C C . SER A 1 183 ? -17.237 5.594 30.400 1.00 81.25 183 SER A C 1
ATOM 1452 O O . SER A 1 183 ? -18.397 5.196 30.296 1.00 81.25 183 SER A O 1
ATOM 1454 N N . ASN A 1 184 ? -16.596 6.148 29.367 1.00 78.12 184 ASN A N 1
ATOM 1455 C CA . ASN A 1 184 ? -17.207 6.284 28.045 1.00 78.12 184 ASN A CA 1
ATOM 1456 C C . ASN A 1 184 ? -17.513 4.916 27.419 1.00 78.12 184 ASN A C 1
ATOM 1458 O O . ASN A 1 184 ? -18.572 4.755 26.818 1.00 78.12 184 ASN A O 1
ATOM 1462 N N . CYS A 1 185 ? -16.628 3.932 27.605 1.00 78.62 185 CYS A N 1
ATOM 1463 C CA . CYS A 1 185 ? -16.820 2.563 27.134 1.00 78.62 185 CYS A CA 1
ATOM 1464 C C . CYS A 1 185 ? -18.049 1.910 27.774 1.00 78.62 185 CYS A C 1
ATOM 1466 O O . CYS A 1 185 ? -18.938 1.459 27.059 1.00 78.62 185 CYS A O 1
ATOM 1468 N N . VAL A 1 186 ? -18.176 1.957 29.102 1.00 80.19 186 VAL A N 1
ATOM 1469 C CA . VAL A 1 186 ? -19.332 1.396 29.823 1.00 80.19 186 VAL A CA 1
ATOM 1470 C C . VAL A 1 186 ? -20.635 2.085 29.402 1.00 80.19 186 VAL A C 1
ATOM 1472 O O . VAL A 1 186 ? -21.623 1.408 29.117 1.00 80.19 186 VAL A O 1
ATOM 1475 N N . ASN A 1 187 ? -20.628 3.416 29.285 1.00 84.44 187 ASN A N 1
ATOM 1476 C CA . ASN A 1 187 ? -21.823 4.211 28.976 1.00 84.44 187 ASN A CA 1
ATOM 1477 C C . ASN A 1 187 ? -22.229 4.218 27.492 1.00 84.44 187 ASN A C 1
ATOM 1479 O O . ASN A 1 187 ? -23.320 4.689 27.161 1.00 84.44 187 ASN A O 1
ATOM 1483 N N . ALA A 1 188 ? -21.370 3.747 26.587 1.00 82.12 188 ALA A N 1
ATOM 1484 C CA . ALA A 1 188 ? -21.687 3.722 25.167 1.00 82.12 188 ALA A CA 1
ATOM 1485 C C . ALA A 1 188 ? -22.844 2.759 24.858 1.00 82.12 188 ALA A C 1
ATOM 1487 O O . ALA A 1 188 ? -23.103 1.795 25.578 1.00 82.12 188 ALA A O 1
ATOM 1488 N N . SER A 1 189 ? -23.554 3.006 23.756 1.00 82.94 189 SER A N 1
ATOM 1489 C CA . SER A 1 189 ? -24.633 2.109 23.336 1.00 82.94 189 SER A CA 1
ATOM 1490 C C . SER A 1 189 ? -24.069 0.763 22.855 1.00 82.94 189 SER A C 1
ATOM 1492 O O . SER A 1 189 ? -22.970 0.742 22.290 1.00 82.94 189 SER A O 1
ATOM 1494 N N . PRO A 1 190 ? -24.811 -0.354 22.982 1.00 75.62 190 PRO A N 1
ATOM 1495 C CA . PRO A 1 190 ? -24.379 -1.639 22.437 1.00 75.62 190 PRO A CA 1
ATOM 1496 C C . PRO A 1 190 ? -24.008 -1.552 20.954 1.00 75.62 190 PRO A C 1
ATOM 1498 O O . PRO A 1 190 ? -22.978 -2.076 20.560 1.00 75.62 190 PRO A O 1
ATOM 1501 N N . THR A 1 191 ? -24.769 -0.810 20.142 1.00 74.06 191 THR A N 1
ATOM 1502 C CA . THR A 1 191 ? -24.494 -0.618 18.706 1.00 74.06 191 THR A CA 1
ATOM 1503 C C . THR A 1 191 ? -23.132 0.030 18.444 1.00 74.06 191 THR A C 1
ATOM 1505 O O . THR A 1 191 ? -22.413 -0.397 17.540 1.00 74.06 191 THR A O 1
ATOM 1508 N N . THR A 1 192 ? -22.763 1.021 19.260 1.00 76.44 192 THR A N 1
ATOM 1509 C CA . THR A 1 192 ? -21.468 1.722 19.202 1.00 76.44 192 THR A CA 1
ATOM 1510 C C . THR A 1 192 ? -20.309 0.781 19.534 1.00 76.44 192 THR A C 1
ATOM 1512 O O . THR A 1 192 ? -19.255 0.855 18.911 1.00 76.44 192 THR A O 1
ATOM 1515 N N . LYS A 1 193 ? -20.514 -0.136 20.488 1.00 78.19 193 LYS A N 1
ATOM 1516 C CA . LYS A 1 193 ? -19.515 -1.144 20.882 1.00 78.19 193 LYS A CA 1
ATOM 1517 C C . LYS A 1 193 ? -19.429 -2.292 19.883 1.00 78.19 193 LYS A C 1
ATOM 1519 O O . LYS A 1 193 ? -18.370 -2.879 19.711 1.00 78.19 193 LYS A O 1
ATOM 1524 N N . GLN A 1 194 ? -20.547 -2.624 19.242 1.00 77.12 194 GLN A N 1
ATOM 1525 C CA . GLN A 1 194 ? -20.690 -3.828 18.435 1.00 77.12 194 GLN A CA 1
ATOM 1526 C C . GLN A 1 194 ? -19.974 -3.747 17.087 1.00 77.12 194 GLN A C 1
ATOM 1528 O O . GLN A 1 194 ? -19.576 -4.773 16.537 1.00 77.12 194 GLN A O 1
ATOM 1533 N N . THR A 1 195 ? -19.860 -2.540 16.540 1.00 77.12 195 THR A N 1
ATOM 1534 C CA . THR A 1 195 ? -19.489 -2.322 15.144 1.00 77.12 195 THR A CA 1
ATOM 1535 C C . THR A 1 195 ? -18.037 -1.880 15.053 1.00 77.12 195 THR A C 1
ATOM 1537 O O . THR A 1 195 ? -17.689 -0.789 15.493 1.00 77.12 195 THR A O 1
ATOM 1540 N N . TYR A 1 196 ? -17.192 -2.712 14.453 1.00 80.94 196 TYR A N 1
ATOM 1541 C CA . TYR A 1 196 ? -15.786 -2.413 14.204 1.00 80.94 196 TYR A CA 1
ATOM 1542 C C . TYR A 1 196 ? -15.545 -2.243 12.714 1.00 80.94 196 TYR A C 1
ATOM 1544 O O . TYR A 1 196 ? -15.975 -3.074 11.923 1.00 80.94 196 TYR A O 1
ATOM 1552 N N . THR A 1 197 ? -14.809 -1.205 12.331 1.00 79.00 197 THR A N 1
ATOM 1553 C CA . THR A 1 197 ? -14.454 -0.935 10.935 1.00 79.00 197 THR A CA 1
ATOM 1554 C C . THR A 1 197 ? -12.949 -1.052 10.737 1.00 79.00 197 THR A C 1
ATOM 1556 O O . THR A 1 197 ? -12.177 -0.514 11.535 1.00 79.00 197 THR A O 1
ATOM 1559 N N . LEU A 1 198 ? -12.519 -1.714 9.661 1.00 76.06 198 LEU A N 1
ATOM 1560 C CA . LEU A 1 198 ? -11.105 -1.818 9.305 1.00 76.06 198 LEU A CA 1
ATOM 1561 C C . LEU A 1 198 ? -10.530 -0.438 8.964 1.00 76.06 198 LEU A C 1
ATOM 1563 O O . LEU A 1 198 ? -10.969 0.250 8.045 1.00 76.06 198 LEU A O 1
ATOM 1567 N N . ARG A 1 199 ? -9.514 -0.001 9.694 1.00 75.81 199 ARG A N 1
ATOM 1568 C CA . ARG A 1 199 ? -8.814 1.261 9.466 1.00 75.81 199 ARG A CA 1
ATOM 1569 C C . ARG A 1 199 ? -7.670 1.080 8.482 1.00 75.81 199 ARG A C 1
ATOM 1571 O O . ARG A 1 199 ? -7.259 -0.015 8.111 1.00 75.81 199 ARG A O 1
ATOM 1578 N N . CYS A 1 200 ? -7.147 2.224 8.056 1.00 67.06 200 CYS A N 1
ATOM 1579 C CA . CYS A 1 200 ? -6.019 2.318 7.146 1.00 67.06 200 CYS A CA 1
ATOM 1580 C C . CYS A 1 200 ? -4.830 1.455 7.579 1.00 67.06 200 CYS A C 1
ATOM 1582 O O . CYS A 1 200 ? -4.274 0.751 6.755 1.00 67.06 200 CYS A O 1
ATOM 1584 N N . ASN A 1 201 ? -4.490 1.480 8.864 1.00 67.31 201 ASN A N 1
ATOM 1585 C CA . ASN A 1 201 ? -3.362 0.772 9.465 1.00 67.31 201 ASN A CA 1
ATOM 1586 C C . ASN A 1 201 ? -3.595 -0.737 9.686 1.00 67.31 201 ASN A C 1
ATOM 1588 O O . ASN A 1 201 ? -2.769 -1.369 10.331 1.00 67.31 201 ASN A O 1
ATOM 1592 N N . GLY A 1 202 ? -4.693 -1.307 9.178 1.00 67.75 202 GLY A N 1
ATOM 1593 C CA . GLY A 1 202 ? -5.025 -2.724 9.356 1.00 67.75 202 GLY A CA 1
ATOM 1594 C C . GLY A 1 202 ? -5.795 -3.038 10.641 1.00 67.75 202 GLY A C 1
ATOM 1595 O O . GLY A 1 202 ? -6.209 -4.171 10.843 1.00 67.75 202 GLY A O 1
ATOM 1596 N N . GLU A 1 203 ? -6.037 -2.051 11.503 1.00 73.12 203 GLU A N 1
ATOM 1597 C CA . GLU A 1 203 ? -6.735 -2.280 12.767 1.00 73.12 203 GLU A CA 1
ATOM 1598 C C . GLU A 1 203 ? -8.250 -2.206 12.596 1.00 73.12 203 GLU A C 1
ATOM 1600 O O . GLU A 1 203 ? -8.773 -1.265 12.003 1.00 73.12 203 GLU A O 1
ATOM 1605 N N . TYR A 1 204 ? -8.978 -3.142 13.195 1.00 75.31 204 TYR A N 1
ATOM 1606 C CA . TYR A 1 204 ? -10.421 -3.012 13.361 1.00 75.31 204 TYR A CA 1
ATOM 1607 C C . TYR A 1 204 ? -10.709 -2.128 14.571 1.00 75.31 204 TYR A C 1
ATOM 1609 O O . TYR A 1 204 ? -10.328 -2.479 15.688 1.00 75.31 204 TYR A O 1
ATOM 1617 N N . ARG A 1 205 ? -11.385 -0.993 14.355 1.00 81.75 205 ARG A N 1
ATOM 1618 C CA . ARG A 1 205 ? -11.738 -0.044 15.423 1.00 81.75 205 ARG A CA 1
ATOM 1619 C C . ARG A 1 205 ? -13.227 0.256 15.475 1.00 81.75 205 ARG A C 1
ATOM 1621 O O . ARG A 1 205 ? -13.845 0.412 14.422 1.00 81.75 205 ARG A O 1
ATOM 1628 N N . ASN A 1 206 ? -13.783 0.363 16.678 1.00 83.38 206 ASN A N 1
ATOM 1629 C CA . ASN A 1 206 ? -15.152 0.841 16.878 1.00 83.38 206 ASN A CA 1
ATOM 1630 C C . ASN A 1 206 ? -15.199 2.383 16.975 1.00 83.38 206 ASN A C 1
ATOM 1632 O O . ASN A 1 206 ? -14.179 3.067 16.842 1.00 83.38 206 ASN A O 1
ATOM 1636 N N . ASP A 1 207 ? -16.388 2.939 17.203 1.00 80.38 207 ASP A N 1
ATOM 1637 C CA . ASP A 1 207 ? -16.605 4.390 17.341 1.00 80.38 207 ASP A CA 1
ATOM 1638 C C . ASP A 1 207 ? -16.026 4.982 18.640 1.00 80.38 207 ASP A C 1
ATOM 1640 O O . ASP A 1 207 ? -15.920 6.200 18.776 1.00 80.38 207 ASP A O 1
ATOM 1644 N N . LEU A 1 208 ? -15.638 4.126 19.587 1.00 79.31 208 LEU A N 1
ATOM 1645 C CA . LEU A 1 208 ? -14.965 4.490 20.838 1.00 79.31 208 LEU A CA 1
ATOM 1646 C C . LEU A 1 208 ? -13.441 4.442 20.706 1.00 79.31 208 LEU A C 1
ATOM 1648 O O . LEU A 1 208 ? -12.735 4.685 21.681 1.00 79.31 208 LEU A O 1
ATOM 1652 N N . ASP A 1 209 ? -12.952 4.152 19.498 1.00 74.38 209 ASP A N 1
ATOM 1653 C CA . ASP A 1 209 ? -11.542 3.966 19.172 1.00 74.38 209 ASP A CA 1
ATOM 1654 C C . ASP A 1 209 ? -10.898 2.735 19.839 1.00 74.38 209 ASP A C 1
ATOM 1656 O O . ASP A 1 209 ? -9.674 2.594 19.846 1.00 74.38 209 ASP A O 1
ATOM 1660 N N . ASP A 1 210 ? -11.712 1.800 20.345 1.00 76.00 210 ASP A N 1
ATOM 1661 C CA . ASP A 1 210 ? -11.221 0.515 20.835 1.00 76.00 210 ASP A CA 1
ATOM 1662 C C . ASP A 1 210 ? -10.736 -0.330 19.657 1.00 76.00 210 ASP A C 1
ATOM 1664 O O . ASP A 1 210 ? -11.413 -0.446 18.632 1.00 76.00 210 ASP A O 1
ATOM 1668 N N . VAL A 1 211 ? -9.582 -0.970 19.826 1.00 72.75 211 VAL A N 1
ATOM 1669 C CA . VAL A 1 211 ? -9.006 -1.887 18.839 1.00 72.75 211 VAL A CA 1
ATOM 1670 C C . VAL A 1 211 ? -9.475 -3.307 19.143 1.00 72.75 211 VAL A C 1
ATOM 1672 O O . VAL A 1 211 ? -9.290 -3.808 20.252 1.00 72.75 211 VAL A O 1
ATOM 1675 N N . LEU A 1 212 ? -10.061 -3.980 18.153 1.00 71.25 212 LEU A N 1
ATOM 1676 C CA . LEU A 1 212 ? -10.345 -5.410 18.240 1.00 71.25 212 LEU A CA 1
ATOM 1677 C C . LEU A 1 212 ? -9.010 -6.174 18.242 1.00 71.25 212 LEU A C 1
ATOM 1679 O O . LEU A 1 212 ? -8.183 -5.946 17.359 1.00 71.25 212 LEU A O 1
ATOM 1683 N N . ILE A 1 213 ? -8.792 -7.046 19.235 1.00 56.53 213 ILE A N 1
ATOM 1684 C CA . ILE A 1 213 ? -7.515 -7.754 19.449 1.00 56.53 213 ILE A CA 1
ATOM 1685 C C . ILE A 1 213 ? -6.998 -8.357 18.135 1.00 56.53 213 ILE A C 1
ATOM 1687 O O . ILE A 1 213 ? -7.675 -9.152 17.483 1.00 56.53 213 ILE A O 1
ATOM 1691 N N . ILE A 1 214 ? -5.777 -7.965 17.771 1.00 50.50 214 ILE A N 1
ATOM 1692 C CA . ILE A 1 214 ? -5.102 -8.366 16.540 1.0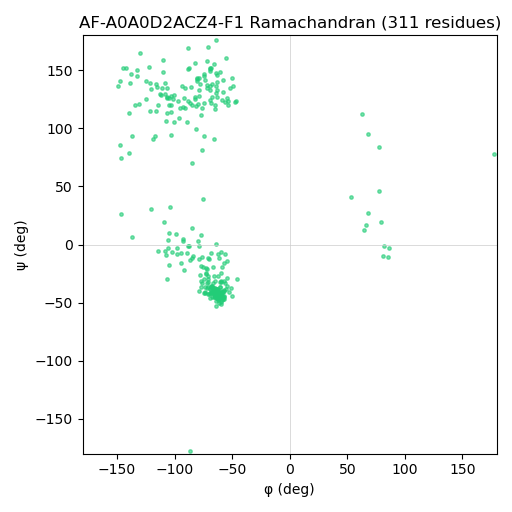0 50.50 214 ILE A CA 1
ATOM 1693 C C . ILE A 1 214 ? -4.524 -9.773 16.736 1.00 50.50 214 ILE A C 1
ATOM 1695 O O . ILE A 1 214 ? -3.698 -9.977 17.624 1.00 50.50 214 ILE A O 1
ATOM 1699 N N . ASP A 1 215 ? -4.939 -10.737 15.912 1.00 42.00 215 ASP A N 1
ATOM 1700 C CA . ASP A 1 215 ? -4.309 -12.063 15.862 1.00 42.00 215 ASP A CA 1
ATOM 1701 C C . ASP A 1 215 ? -2.854 -11.930 15.360 1.00 42.00 215 ASP A C 1
ATOM 1703 O O . ASP A 1 215 ? -2.653 -11.507 14.213 1.00 42.00 215 ASP A O 1
ATOM 1707 N N . PRO A 1 216 ? -1.838 -12.272 16.179 1.00 38.31 216 PRO A N 1
ATOM 1708 C CA . PRO A 1 216 ? -0.434 -12.130 15.808 1.00 38.31 216 PRO A CA 1
ATOM 1709 C C . PRO A 1 216 ? 0.036 -13.136 14.740 1.00 38.31 216 PRO A C 1
ATOM 1711 O O . PRO A 1 216 ? 1.131 -12.960 14.209 1.00 38.31 216 PRO A O 1
ATOM 1714 N N . GLU A 1 217 ? -0.746 -14.174 14.408 1.00 40.97 217 GLU A N 1
ATOM 1715 C CA . GLU A 1 217 ? -0.439 -15.125 13.322 1.00 40.97 217 GLU A CA 1
ATOM 1716 C C . GLU A 1 217 ? -0.939 -14.652 11.943 1.00 40.97 217 GLU A C 1
ATOM 1718 O O . GLU A 1 217 ? -0.531 -15.185 10.906 1.00 40.97 217 GLU A O 1
ATOM 1723 N N . ALA A 1 218 ? -1.793 -13.624 11.890 1.00 39.56 218 ALA A N 1
ATOM 1724 C CA . ALA A 1 218 ? -2.192 -13.016 10.631 1.00 39.56 218 ALA A CA 1
ATOM 1725 C C . ALA A 1 218 ? -1.034 -12.162 10.106 1.00 39.56 218 ALA A C 1
ATOM 1727 O O . ALA A 1 218 ? -0.624 -11.196 10.743 1.00 39.56 218 ALA A O 1
ATOM 1728 N N . THR A 1 219 ? -0.552 -12.459 8.899 1.00 38.19 219 THR A N 1
ATOM 1729 C CA . THR A 1 219 ? 0.600 -11.794 8.260 1.00 38.19 219 THR A CA 1
ATOM 1730 C C . THR A 1 219 ? 0.458 -10.268 8.129 1.00 38.19 219 THR A C 1
ATOM 1732 O O . THR A 1 219 ? 1.421 -9.620 7.742 1.00 38.19 219 THR A O 1
ATOM 1735 N N . ASN A 1 220 ? -0.719 -9.698 8.434 1.00 37.44 220 ASN A N 1
ATOM 1736 C CA . ASN A 1 220 ? -0.980 -8.261 8.590 1.00 37.44 220 ASN A CA 1
ATOM 1737 C C . ASN A 1 220 ? -2.057 -7.933 9.657 1.00 37.44 220 ASN A C 1
ATOM 1739 O O . ASN A 1 220 ? -2.715 -6.909 9.530 1.00 37.44 220 ASN A O 1
ATOM 1743 N N . GLY A 1 221 ? -2.268 -8.782 10.671 1.00 37.62 221 GLY A N 1
ATOM 1744 C CA . GLY A 1 221 ? -3.244 -8.526 11.736 1.00 37.62 221 GLY A CA 1
ATOM 1745 C C . GLY A 1 221 ? -4.706 -8.563 11.269 1.00 37.62 221 GLY A C 1
ATOM 1746 O O . GLY A 1 221 ? -5.242 -7.573 10.799 1.00 37.62 221 GLY A O 1
ATOM 1747 N N . VAL A 1 222 ? -5.357 -9.719 11.427 1.00 39.00 222 VAL A N 1
ATOM 1748 C CA . VAL A 1 222 ? -6.680 -10.075 10.873 1.00 39.00 222 VAL A CA 1
ATOM 1749 C C . VAL A 1 222 ? -6.689 -10.093 9.334 1.00 39.00 222 VAL A C 1
ATOM 1751 O O . VAL A 1 222 ? -6.556 -9.074 8.663 1.00 39.00 222 VAL A O 1
ATOM 1754 N N . ALA A 1 223 ? -6.851 -11.277 8.734 1.00 38.16 223 ALA A N 1
ATOM 1755 C CA . ALA A 1 223 ? -7.077 -11.358 7.292 1.00 38.16 223 ALA A CA 1
ATOM 1756 C C . ALA A 1 223 ? -8.356 -10.562 6.957 1.00 38.16 223 ALA A C 1
ATOM 1758 O O . ALA A 1 223 ? -9.390 -10.867 7.559 1.00 38.16 223 ALA A O 1
ATOM 1759 N N . PRO A 1 224 ? -8.322 -9.564 6.046 1.00 36.22 224 PRO A N 1
ATOM 1760 C CA . PRO A 1 224 ? -9.549 -8.951 5.551 1.00 36.22 224 PRO A CA 1
ATOM 1761 C C . PRO A 1 224 ? -10.417 -10.093 5.041 1.00 36.22 224 PRO A C 1
ATOM 1763 O O . PRO A 1 224 ? -9.965 -10.900 4.216 1.00 36.22 224 PRO A O 1
ATOM 1766 N N . SER A 1 225 ? -11.607 -10.253 5.617 1.00 38.97 225 SER A N 1
ATOM 1767 C CA . SER A 1 225 ? -12.499 -11.281 5.125 1.00 38.97 225 SER A CA 1
ATOM 1768 C C . SER A 1 225 ? -12.815 -10.889 3.691 1.00 38.97 225 SER A C 1
ATOM 1770 O O . SER A 1 225 ? -13.236 -9.774 3.415 1.00 38.97 225 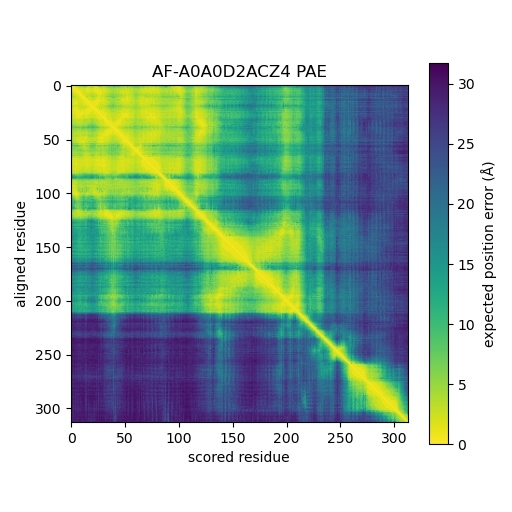SER A O 1
ATOM 1772 N N . VAL A 1 226 ? -12.615 -11.807 2.748 1.00 36.75 226 VAL A N 1
ATOM 1773 C CA . VAL A 1 226 ? -12.931 -11.577 1.324 1.00 36.75 226 VAL A CA 1
ATOM 1774 C C . VAL A 1 226 ? -14.431 -11.254 1.130 1.00 36.75 226 VAL A C 1
ATOM 1776 O O . VAL A 1 226 ? -14.878 -10.910 0.039 1.00 36.75 226 VAL A O 1
ATOM 1779 N N . HIS A 1 227 ? -15.217 -11.363 2.204 1.00 35.25 227 HIS A N 1
ATOM 1780 C CA . HIS A 1 227 ? -16.651 -11.180 2.297 1.00 35.25 227 HIS A CA 1
ATOM 1781 C C . HIS A 1 227 ? -16.931 -10.325 3.536 1.00 35.25 227 HIS A C 1
ATOM 1783 O O . HIS A 1 227 ? -16.545 -10.713 4.639 1.00 35.25 227 HIS A O 1
ATOM 1789 N N . GLY A 1 228 ? -17.550 -9.156 3.348 1.00 31.59 228 GLY A N 1
ATOM 1790 C CA . GLY A 1 228 ? -17.951 -8.263 4.434 1.00 31.59 228 GLY A CA 1
ATOM 1791 C C . GLY A 1 228 ? -18.725 -9.013 5.522 1.00 31.59 228 GLY A C 1
ATOM 1792 O O . GLY A 1 228 ? -19.507 -9.914 5.220 1.00 31.59 228 GLY A O 1
ATOM 1793 N N . TYR A 1 229 ? -18.498 -8.624 6.777 1.00 31.97 229 TYR A N 1
ATOM 1794 C CA . TYR A 1 229 ? -19.101 -9.181 7.994 1.00 31.97 229 TYR A CA 1
ATOM 1795 C C . TYR A 1 229 ? -18.512 -10.523 8.454 1.00 31.97 229 TYR A C 1
ATOM 1797 O O . TYR A 1 229 ? -19.085 -11.593 8.260 1.00 31.97 229 TYR A O 1
ATOM 1805 N N . ALA A 1 230 ? -17.399 -10.466 9.193 1.00 40.66 230 ALA A N 1
ATOM 1806 C CA . ALA A 1 230 ? -17.108 -11.523 10.157 1.00 40.66 230 ALA A CA 1
ATOM 1807 C C . ALA A 1 230 ? -18.013 -11.311 11.383 1.00 40.66 230 ALA A C 1
ATOM 1809 O O . ALA A 1 230 ? -17.934 -10.281 12.052 1.00 40.66 230 ALA A O 1
ATOM 1810 N N . VAL A 1 231 ? -18.893 -12.268 11.674 1.00 38.25 231 VAL A N 1
ATOM 1811 C CA . VAL A 1 231 ? -19.585 -12.334 12.967 1.00 38.25 231 VAL A CA 1
ATOM 1812 C C . VAL A 1 231 ? -18.708 -13.173 13.884 1.00 38.25 231 VAL A C 1
ATOM 1814 O O . VAL A 1 231 ? -18.626 -14.394 13.733 1.00 38.25 231 VAL A O 1
ATOM 1817 N N . LEU A 1 232 ? -18.016 -12.527 14.822 1.00 43.62 232 LEU A N 1
ATOM 1818 C CA . LEU A 1 232 ? -17.324 -13.230 15.902 1.00 43.62 232 LEU A CA 1
ATOM 1819 C C . LEU A 1 232 ? -18.371 -13.669 16.930 1.00 43.62 232 LEU A C 1
ATOM 1821 O O . LEU A 1 232 ? -18.614 -13.005 17.940 1.00 43.62 232 LEU A O 1
ATOM 1825 N N . ASP A 1 233 ? -19.035 -14.784 16.630 1.00 37.94 233 ASP A N 1
ATOM 1826 C CA . ASP A 1 233 ? -19.871 -15.485 17.595 1.00 37.94 233 ASP A CA 1
ATOM 1827 C C . ASP A 1 233 ? -18.969 -16.354 18.489 1.00 37.94 233 ASP A C 1
ATOM 1829 O O . ASP A 1 233 ? -18.479 -17.419 18.091 1.00 37.94 233 ASP A O 1
ATOM 1833 N N . MET A 1 234 ? -18.672 -15.826 19.678 1.00 37.97 234 MET A N 1
ATOM 1834 C CA . MET A 1 234 ? -17.815 -16.461 20.684 1.00 37.97 234 MET A CA 1
ATOM 1835 C C . MET A 1 234 ? -18.543 -17.588 21.436 1.00 37.97 234 MET A C 1
ATOM 1837 O O . MET A 1 234 ? -17.866 -18.465 21.972 1.00 37.97 234 MET A O 1
ATOM 1841 N N . ASP A 1 235 ? -19.885 -17.623 21.399 1.00 38.88 235 ASP A N 1
ATOM 1842 C CA . ASP A 1 235 ? -20.709 -18.521 22.227 1.00 38.88 235 ASP A CA 1
ATOM 1843 C C . ASP A 1 235 ? -21.889 -19.202 21.503 1.00 38.88 235 ASP A C 1
ATOM 1845 O O . ASP A 1 235 ? -22.679 -19.920 22.123 1.00 38.88 235 ASP A O 1
ATOM 1849 N N . GLY A 1 236 ? -22.008 -19.058 20.183 1.00 33.75 236 GLY A N 1
ATOM 1850 C CA . GLY A 1 236 ? -23.057 -19.702 19.397 1.00 33.75 236 GLY A CA 1
ATOM 1851 C C . GLY A 1 236 ? -23.123 -21.223 19.574 1.00 33.75 236 GLY A C 1
ATOM 1852 O O . GLY A 1 236 ? -22.166 -21.950 19.318 1.00 33.75 236 GLY A O 1
ATOM 1853 N N . VAL A 1 237 ? -24.313 -21.721 19.921 1.00 30.16 237 VAL A N 1
ATOM 1854 C CA . VAL A 1 237 ? -24.671 -23.145 20.127 1.00 30.16 237 VAL A CA 1
ATOM 1855 C C . VAL A 1 237 ? -24.552 -23.998 18.843 1.00 30.16 237 VAL A C 1
ATOM 1857 O O . VAL A 1 237 ? -24.805 -25.198 18.859 1.00 30.16 237 VAL A O 1
ATOM 1860 N N . ASN A 1 238 ? -24.144 -23.407 17.719 1.00 34.03 238 ASN A N 1
ATOM 1861 C CA . ASN A 1 238 ? -23.994 -24.081 16.434 1.00 34.03 238 ASN A CA 1
ATOM 1862 C C . ASN A 1 238 ? -22.533 -24.070 15.972 1.00 34.03 238 ASN A C 1
ATOM 1864 O O . ASN A 1 238 ? -22.110 -23.177 15.236 1.00 34.03 238 ASN A O 1
ATOM 1868 N N . ASP A 1 239 ? -21.810 -25.142 16.303 1.00 35.88 239 ASP A N 1
ATOM 1869 C CA . ASP A 1 239 ? -20.520 -25.500 15.687 1.00 35.88 239 ASP A CA 1
ATOM 1870 C C . ASP A 1 239 ? -20.605 -25.591 14.138 1.00 35.88 239 ASP A C 1
ATOM 1872 O O . ASP A 1 239 ? -19.584 -25.570 13.457 1.00 35.88 239 ASP A O 1
ATOM 1876 N N . GLU A 1 240 ? -21.814 -25.640 13.561 1.00 33.38 240 GLU A N 1
ATOM 1877 C CA . GLU A 1 240 ? -22.075 -25.742 12.117 1.00 33.38 240 GLU A CA 1
ATOM 1878 C C . GLU A 1 240 ? -22.179 -24.395 11.370 1.00 33.38 240 GLU A C 1
ATOM 1880 O O . GLU A 1 240 ? -22.265 -24.390 10.144 1.00 33.38 240 GLU A O 1
ATOM 1885 N N . ARG A 1 241 ? -22.174 -23.238 12.055 1.00 35.19 241 ARG A N 1
ATOM 1886 C CA . ARG A 1 241 ? -22.443 -21.925 11.416 1.00 35.19 241 ARG A CA 1
ATOM 1887 C C . ARG A 1 241 ? -21.242 -20.990 11.275 1.00 35.19 241 ARG A C 1
ATOM 1889 O O . ARG A 1 241 ? -21.420 -19.800 11.035 1.00 35.19 241 ARG A O 1
ATOM 1896 N N . ARG A 1 242 ? -20.014 -21.505 11.345 1.00 43.12 242 ARG A N 1
ATOM 1897 C CA . ARG A 1 242 ? -18.823 -20.742 10.928 1.00 43.12 242 ARG A CA 1
ATOM 1898 C C . ARG A 1 242 ? -18.616 -20.893 9.422 1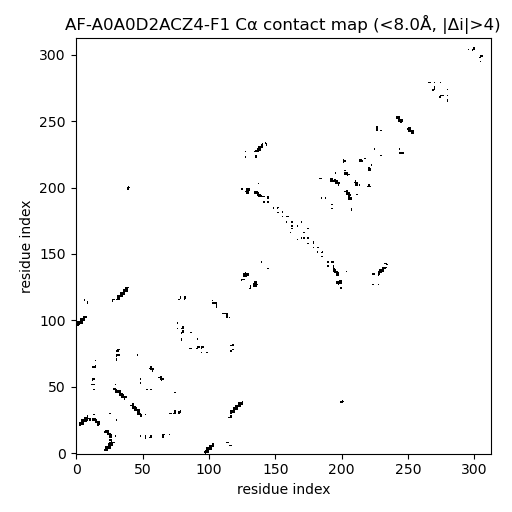.00 43.12 242 ARG A C 1
ATOM 1900 O O . ARG A 1 242 ? -17.706 -21.586 8.978 1.00 43.12 242 ARG A O 1
ATOM 1907 N N . ALA A 1 243 ? -19.514 -20.284 8.657 1.00 37.09 243 ALA A N 1
ATOM 1908 C CA . ALA A 1 243 ? -19.395 -20.163 7.215 1.00 37.09 243 ALA A CA 1
ATOM 1909 C C . ALA A 1 243 ? -18.898 -18.760 6.864 1.00 37.09 243 ALA A C 1
ATOM 1911 O O . ALA A 1 243 ? -19.482 -17.772 7.305 1.00 37.09 243 ALA A O 1
ATOM 1912 N N . THR A 1 244 ? -17.850 -18.662 6.052 1.00 39.22 244 THR A N 1
ATOM 1913 C CA . THR A 1 244 ? -17.689 -17.485 5.191 1.00 39.22 244 THR A CA 1
ATOM 1914 C C . THR A 1 244 ? -18.625 -17.673 3.993 1.00 39.22 244 THR A C 1
ATOM 1916 O O . THR A 1 244 ? -18.838 -18.802 3.575 1.00 39.22 244 THR A O 1
ATOM 1919 N N . PHE A 1 245 ? -19.263 -16.630 3.469 1.00 38.81 245 PHE A N 1
ATOM 1920 C CA . PHE A 1 245 ? -20.225 -16.775 2.363 1.00 38.81 245 PHE A CA 1
ATOM 1921 C C . PHE A 1 245 ? -19.618 -16.251 1.071 1.00 38.81 245 PHE A C 1
ATOM 1923 O O . PHE A 1 245 ? -19.173 -15.112 1.068 1.00 38.81 245 PHE A O 1
ATOM 1930 N N . ASP A 1 246 ? -19.614 -17.031 -0.010 1.00 41.25 246 ASP A N 1
ATOM 1931 C CA . ASP A 1 246 ? -19.146 -16.549 -1.313 1.00 41.25 246 ASP A CA 1
ATOM 1932 C C . ASP A 1 246 ? -20.032 -15.404 -1.856 1.00 41.25 246 ASP A C 1
ATOM 1934 O O . ASP A 1 246 ? -21.067 -15.050 -1.285 1.00 41.25 246 ASP A O 1
ATOM 1938 N N . THR A 1 247 ? -19.666 -14.823 -3.003 1.00 33.12 247 THR A N 1
ATOM 1939 C CA . THR A 1 247 ? -20.439 -13.734 -3.637 1.00 33.12 247 THR A CA 1
ATOM 1940 C C . THR A 1 247 ? -21.864 -14.131 -4.048 1.00 33.12 247 THR A C 1
AT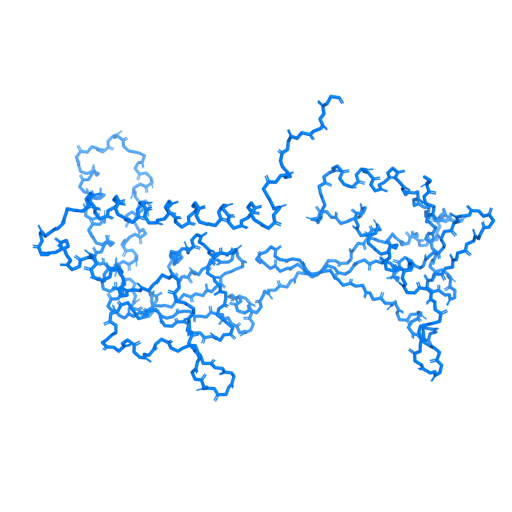OM 1942 O O . THR A 1 247 ? -22.642 -13.268 -4.444 1.00 33.12 247 THR A O 1
ATOM 1945 N N . ASN A 1 248 ? -22.214 -15.418 -3.969 1.00 36.81 248 ASN A N 1
ATOM 1946 C CA . ASN A 1 248 ? -23.542 -15.961 -4.246 1.00 36.81 248 ASN A CA 1
ATOM 1947 C C . ASN A 1 248 ? -24.295 -16.356 -2.960 1.00 36.81 248 ASN A C 1
ATOM 1949 O O . ASN A 1 248 ? -25.394 -16.904 -3.043 1.00 36.81 248 ASN A O 1
ATOM 1953 N N . GLY A 1 249 ? -23.726 -16.095 -1.776 1.00 34.91 249 GLY A N 1
ATOM 1954 C CA . GLY A 1 249 ? -24.318 -16.442 -0.486 1.00 34.91 249 GLY A CA 1
ATOM 1955 C C . GLY A 1 249 ? -24.152 -17.913 -0.089 1.00 34.91 249 GLY A C 1
ATOM 1956 O O . GLY A 1 249 ? -24.912 -18.397 0.751 1.00 34.91 249 GLY A O 1
ATOM 1957 N N . LEU A 1 250 ? -23.196 -18.643 -0.677 1.00 37.31 250 LEU A N 1
ATOM 1958 C CA . LEU A 1 250 ? -22.933 -20.050 -0.357 1.00 37.31 250 LEU A CA 1
ATOM 1959 C C . LEU A 1 250 ? -21.833 -20.199 0.710 1.00 37.31 250 LEU A C 1
ATOM 1961 O O . LEU A 1 250 ? -20.801 -19.538 0.616 1.00 37.31 250 LEU A O 1
ATOM 1965 N N . PRO A 1 251 ? -22.014 -21.077 1.713 1.00 36.97 251 PRO A N 1
ATOM 1966 C CA . PRO A 1 251 ? -21.073 -21.234 2.818 1.00 36.97 251 PRO A CA 1
ATOM 1967 C C . PRO A 1 251 ? -19.759 -21.931 2.407 1.00 36.97 251 PRO A C 1
ATOM 1969 O O . PRO A 1 251 ? -19.771 -22.985 1.772 1.00 36.97 251 PRO A O 1
ATOM 1972 N N . LEU A 1 252 ? -18.629 -21.385 2.854 1.00 35.47 252 LEU A N 1
ATOM 1973 C CA . LEU A 1 252 ? -17.268 -21.906 2.751 1.00 35.47 252 LEU A CA 1
ATOM 1974 C C . LEU A 1 252 ? -16.709 -22.206 4.161 1.00 35.47 252 LEU A C 1
ATOM 1976 O O . LEU A 1 252 ? -16.900 -21.410 5.086 1.00 35.47 252 LEU A O 1
ATOM 1980 N N . PRO A 1 253 ? -16.009 -23.340 4.354 1.00 36.22 253 PRO A N 1
ATOM 1981 C CA . PRO A 1 253 ? -15.416 -23.705 5.641 1.00 36.22 253 PRO A CA 1
ATOM 1982 C C . PRO A 1 253 ? -14.079 -22.987 5.912 1.00 36.22 253 PRO A C 1
ATOM 1984 O O . PRO A 1 253 ? -13.236 -22.855 5.025 1.00 36.22 253 PRO A O 1
ATOM 1987 N N . ILE A 1 254 ? -13.855 -22.577 7.168 1.00 39.62 254 ILE A N 1
ATOM 1988 C CA . ILE A 1 254 ? -12.610 -21.940 7.647 1.00 39.62 254 ILE A CA 1
ATOM 1989 C C . ILE A 1 254 ? -11.519 -23.007 7.927 1.00 39.62 254 ILE A C 1
ATOM 1991 O O . ILE A 1 254 ? -11.849 -24.077 8.451 1.00 39.62 254 ILE A O 1
ATOM 1995 N N . PRO A 1 255 ? -10.220 -22.755 7.635 1.00 34.97 255 PRO A N 1
ATOM 1996 C CA . PRO A 1 255 ? -9.124 -23.683 7.938 1.00 34.97 255 PRO A CA 1
ATOM 1997 C C . PRO A 1 255 ? -8.960 -23.996 9.438 1.00 34.97 255 PRO A C 1
ATOM 1999 O O . PRO A 1 255 ? -9.203 -23.172 10.312 1.00 34.97 255 PRO A O 1
ATOM 2002 N N . VAL A 1 256 ? -8.512 -25.220 9.725 1.00 34.88 256 VAL A N 1
ATOM 2003 C CA . VAL A 1 256 ? -8.770 -25.971 10.971 1.00 34.88 256 VAL A CA 1
ATOM 2004 C C . VAL A 1 256 ? -7.632 -25.930 12.014 1.00 34.88 256 VAL A C 1
ATOM 2006 O O . VAL A 1 256 ? -7.668 -26.691 12.981 1.00 34.88 256 VAL A O 1
ATOM 2009 N N . SER A 1 257 ? -6.592 -25.105 11.844 1.00 36.50 257 SER A N 1
ATOM 2010 C CA . SER A 1 257 ? -5.332 -25.248 12.608 1.00 36.50 257 SER A CA 1
ATOM 2011 C C . SER A 1 257 ? -5.360 -24.764 14.066 1.00 36.50 257 SER A C 1
ATOM 2013 O O . SER A 1 257 ? -4.476 -25.140 14.831 1.00 36.50 257 SER A O 1
ATOM 2015 N N . PHE A 1 258 ? -6.399 -24.058 14.512 1.00 43.69 258 PHE A N 1
ATOM 2016 C CA . PHE A 1 258 ? -6.656 -23.832 15.939 1.00 43.69 258 PHE A CA 1
ATOM 2017 C C . PHE A 1 258 ? -8.165 -23.756 16.187 1.00 43.69 258 PHE A C 1
ATOM 2019 O O . PHE A 1 258 ? -8.790 -22.700 16.141 1.00 43.69 258 PHE A O 1
ATOM 2026 N N . THR A 1 259 ? -8.801 -24.913 16.381 1.00 47.00 259 THR A N 1
ATOM 2027 C CA . THR A 1 259 ? -10.249 -24.947 16.614 1.00 47.00 259 THR A CA 1
ATOM 2028 C C . THR A 1 259 ? -10.579 -24.573 18.054 1.00 47.00 259 THR A C 1
ATOM 2030 O O . THR A 1 259 ? -10.037 -25.142 19.003 1.00 47.00 259 THR A O 1
ATOM 2033 N N . TYR A 1 260 ? -11.566 -23.688 18.214 1.00 42.31 260 TYR A N 1
ATOM 2034 C CA . TYR A 1 260 ? -12.235 -23.365 19.481 1.00 42.31 260 TYR A CA 1
ATOM 2035 C C . TYR A 1 260 ? -12.607 -24.621 20.293 1.00 42.31 260 TYR A C 1
ATOM 2037 O O . TYR A 1 260 ? -12.534 -24.612 21.515 1.00 42.31 260 TYR A O 1
ATOM 2045 N N . ARG A 1 261 ? -12.883 -25.753 19.630 1.00 43.34 261 ARG A N 1
ATOM 2046 C CA . ARG A 1 261 ? -13.123 -27.063 20.259 1.00 43.34 261 ARG A CA 1
ATOM 2047 C C . ARG A 1 261 ? -11.963 -27.556 21.131 1.00 43.34 261 ARG A C 1
ATOM 2049 O O . ARG A 1 261 ? -12.195 -28.100 22.208 1.00 43.34 261 ARG A O 1
ATOM 2056 N N . SER A 1 262 ? -10.725 -27.360 20.681 1.00 48.38 262 SER A N 1
ATOM 2057 C CA . SER A 1 262 ? -9.533 -27.752 21.441 1.00 48.38 262 SER A CA 1
ATOM 2058 C C . SER A 1 262 ? -9.325 -26.839 22.647 1.00 48.38 262 SER A C 1
ATOM 2060 O O . SER A 1 262 ? -8.978 -27.319 23.720 1.00 48.38 262 SER A O 1
ATOM 2062 N N . LEU A 1 263 ? -9.607 -25.543 22.496 1.00 47.84 263 LEU A N 1
ATOM 2063 C CA . LEU A 1 263 ? -9.521 -24.565 23.579 1.00 47.84 263 LEU A CA 1
ATOM 2064 C C . LEU A 1 263 ? -10.626 -24.790 24.630 1.00 47.84 263 LEU A C 1
ATOM 2066 O O . LEU A 1 263 ? -10.336 -24.892 25.818 1.00 47.84 263 LEU A O 1
ATOM 2070 N N . LYS A 1 264 ? -11.872 -24.994 24.191 1.00 49.91 264 LYS A N 1
ATOM 2071 C CA . LYS A 1 264 ? -13.047 -25.264 25.035 1.00 49.91 264 LYS A CA 1
ATOM 2072 C C . LYS A 1 264 ? -12.921 -26.558 25.839 1.00 49.91 264 LYS A C 1
ATOM 2074 O O . LYS A 1 264 ? -13.295 -26.589 27.006 1.00 49.91 264 LYS A O 1
ATOM 2079 N N . PHE A 1 265 ? -12.352 -27.617 25.256 1.00 57.84 265 PHE A N 1
ATOM 2080 C CA . PHE A 1 265 ? -12.084 -28.863 25.984 1.00 57.84 265 PHE A CA 1
ATOM 2081 C C . PHE A 1 265 ? -11.100 -28.653 27.143 1.00 57.84 265 PHE A C 1
ATOM 2083 O O . PHE A 1 265 ? -11.304 -29.175 28.237 1.00 57.84 265 PHE A O 1
ATOM 2090 N N . VAL A 1 266 ? -10.042 -27.872 26.919 1.00 52.09 266 VAL A N 1
ATOM 2091 C CA . VAL A 1 266 ? -8.996 -27.647 27.923 1.00 52.09 266 VAL A CA 1
ATOM 2092 C C . VAL A 1 266 ? -9.457 -26.646 28.993 1.00 52.09 266 VAL A C 1
ATOM 2094 O O . VAL A 1 266 ? -9.193 -26.871 30.172 1.00 52.09 266 VAL A O 1
ATOM 2097 N N . ILE A 1 267 ? -10.223 -25.615 28.620 1.00 52.34 267 ILE A N 1
ATOM 2098 C CA . ILE A 1 267 ? -10.889 -24.706 29.570 1.00 52.34 267 ILE A CA 1
ATOM 2099 C C . ILE A 1 267 ? -11.872 -25.485 30.454 1.00 52.34 267 ILE A C 1
ATOM 2101 O O . ILE A 1 267 ? -11.789 -25.400 31.676 1.00 52.34 267 ILE A O 1
ATOM 2105 N N . GLY A 1 268 ? -12.704 -26.355 29.871 1.00 62.81 268 GLY A N 1
ATOM 2106 C CA . GLY A 1 268 ? -13.631 -27.191 30.639 1.00 62.81 268 GLY A CA 1
ATOM 2107 C C . GLY A 1 268 ? -12.933 -28.163 31.601 1.00 62.81 268 GLY A C 1
ATOM 2108 O O . GLY A 1 268 ? -13.479 -28.513 32.645 1.00 62.81 268 GLY A O 1
ATOM 2109 N N . MET A 1 269 ? -11.700 -28.585 31.305 1.00 61.00 269 MET A N 1
ATOM 2110 C CA . MET A 1 269 ? -10.890 -29.354 32.255 1.00 61.00 269 MET A CA 1
ATOM 2111 C C . MET A 1 269 ? -10.398 -28.513 33.439 1.00 61.00 269 MET A C 1
ATOM 2113 O O . MET A 1 269 ? -10.263 -29.048 34.541 1.00 61.00 269 MET A O 1
ATOM 2117 N N . ALA A 1 270 ? -10.140 -27.223 33.234 1.00 52.03 270 ALA A N 1
ATOM 2118 C CA . ALA A 1 270 ? -9.678 -26.319 34.283 1.00 52.03 270 ALA A CA 1
ATOM 2119 C C . ALA A 1 270 ? -10.815 -25.858 35.189 1.00 52.03 270 ALA A C 1
ATOM 2121 O O . ALA A 1 270 ? -10.671 -25.875 36.407 1.00 52.03 270 ALA A O 1
ATOM 2122 N N . GLU A 1 271 ? -11.978 -25.571 34.609 1.00 54.97 271 GLU A N 1
ATOM 2123 C CA . GLU A 1 271 ? -13.205 -25.273 35.354 1.00 54.97 271 GLU A CA 1
ATOM 2124 C C . GLU A 1 271 ? -13.640 -26.452 36.239 1.00 54.97 271 GLU A C 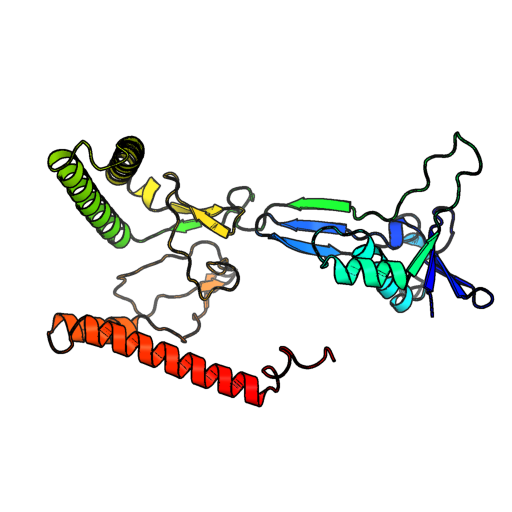1
ATOM 2126 O O . GLU A 1 271 ? -14.153 -26.263 37.338 1.00 54.97 271 GLU A O 1
ATOM 2131 N N . GLN A 1 272 ? -13.369 -27.689 35.808 1.00 78.44 272 GLN A N 1
ATOM 2132 C CA . GLN A 1 272 ? -13.596 -28.899 36.608 1.00 78.44 272 GLN A CA 1
ATOM 2133 C C . GLN A 1 272 ? -12.496 -29.164 37.653 1.00 78.44 272 GLN A C 1
ATOM 2135 O O . GLN A 1 272 ? -12.510 -30.217 38.293 1.00 78.44 272 GLN A O 1
ATOM 2140 N N . GLY A 1 273 ? -11.507 -28.274 37.790 1.00 74.88 273 GLY A N 1
ATOM 2141 C CA . GLY A 1 273 ? -10.361 -28.434 38.691 1.00 74.88 273 GLY A CA 1
ATOM 2142 C C . GLY A 1 273 ? -9.437 -29.603 38.332 1.00 74.88 273 GLY A C 1
ATOM 2143 O O . GLY A 1 273 ? -8.595 -29.998 39.135 1.00 74.88 273 GLY A O 1
ATOM 2144 N N . LYS A 1 274 ? -9.587 -30.188 37.135 1.00 72.56 274 LYS A N 1
ATOM 2145 C CA . LYS A 1 274 ? -8.792 -31.337 36.666 1.00 72.56 274 LYS A CA 1
ATOM 2146 C C . LYS A 1 274 ? -7.457 -30.920 36.055 1.00 72.56 274 LYS A C 1
ATOM 2148 O O . LYS A 1 274 ? -6.613 -31.767 35.774 1.00 72.56 274 LYS A O 1
ATOM 2153 N N . THR A 1 275 ? -7.265 -29.627 35.829 1.00 65.56 275 THR A N 1
ATOM 2154 C CA . THR A 1 275 ? -5.985 -29.028 35.466 1.00 65.56 275 THR A CA 1
ATOM 2155 C C . THR A 1 275 ? -5.896 -27.643 36.102 1.00 65.56 275 THR A C 1
ATOM 2157 O O . THR A 1 275 ? -6.922 -27.023 36.373 1.00 65.56 275 THR A O 1
ATOM 2160 N N . THR A 1 276 ? -4.688 -27.170 36.398 1.00 68.06 276 THR A N 1
ATOM 2161 C CA . THR A 1 276 ? -4.487 -25.810 36.912 1.00 68.06 276 THR A CA 1
ATOM 2162 C C . THR A 1 276 ? -4.341 -24.840 35.746 1.00 68.06 276 THR A C 1
ATOM 2164 O O . THR A 1 276 ? -3.840 -25.215 34.689 1.00 68.06 276 THR A O 1
ATOM 2167 N N . GLU A 1 277 ? -4.718 -23.577 35.938 1.00 47.78 277 GLU A N 1
ATOM 2168 C CA . GLU A 1 277 ? -4.513 -22.503 34.952 1.00 47.78 277 GLU A CA 1
ATOM 2169 C C . GLU A 1 277 ? -3.054 -22.448 34.460 1.00 47.78 277 GLU A C 1
ATOM 2171 O O . GLU A 1 277 ? -2.772 -22.324 33.271 1.00 47.78 277 GLU A O 1
ATOM 2176 N N . GLN A 1 278 ? -2.107 -22.692 35.366 1.00 47.66 278 GLN A N 1
ATOM 2177 C CA . GLN A 1 278 ? -0.679 -22.760 35.063 1.00 47.66 278 GLN A CA 1
ATOM 2178 C C . GLN A 1 278 ? -0.298 -23.985 34.209 1.00 47.66 278 GLN A C 1
ATOM 2180 O O . GLN A 1 278 ? 0.548 -23.880 33.322 1.00 47.66 278 GLN A O 1
ATOM 2185 N N . ALA A 1 279 ? -0.944 -25.138 34.415 1.00 48.41 279 ALA A N 1
ATOM 2186 C CA . ALA A 1 279 ? -0.791 -26.316 33.558 1.00 48.41 279 ALA A CA 1
ATOM 2187 C C . ALA A 1 279 ? -1.455 -26.122 32.182 1.00 48.41 279 ALA A C 1
ATOM 2189 O O . ALA A 1 279 ? -0.964 -26.656 31.189 1.00 48.41 279 ALA A O 1
ATOM 2190 N N . LEU A 1 280 ? -2.517 -25.318 32.117 1.00 53.59 280 LEU A N 1
ATOM 2191 C CA . LEU A 1 280 ? -3.217 -24.879 30.908 1.00 53.59 280 LEU A CA 1
ATOM 2192 C C . LEU A 1 280 ? -2.304 -24.015 30.030 1.00 53.59 280 LEU A C 1
ATOM 2194 O O . LEU A 1 280 ? -2.058 -24.346 28.870 1.00 53.59 280 LEU A O 1
ATOM 2198 N N . ILE A 1 281 ? -1.715 -22.977 30.629 1.00 48.09 281 ILE A N 1
ATOM 2199 C CA . ILE A 1 281 ? -0.732 -22.095 29.993 1.00 48.09 281 ILE A CA 1
ATOM 2200 C C . ILE A 1 281 ? 0.482 -22.912 29.534 1.00 48.09 281 ILE A C 1
ATOM 2202 O O . ILE A 1 281 ? 0.927 -22.766 28.396 1.00 48.09 281 ILE A O 1
ATOM 2206 N N . MET A 1 282 ? 0.971 -23.840 30.364 1.00 47.84 282 MET A N 1
ATOM 2207 C CA . MET A 1 282 ? 2.092 -24.717 30.016 1.00 47.84 282 MET A CA 1
ATOM 2208 C C . MET A 1 282 ? 1.755 -25.688 28.868 1.00 47.84 282 MET A C 1
ATOM 2210 O O . MET A 1 282 ? 2.605 -25.931 28.014 1.00 47.84 282 MET A O 1
ATOM 2214 N N . ASN A 1 283 ? 0.533 -26.232 28.793 1.00 51.91 283 ASN A N 1
ATOM 2215 C CA . ASN A 1 283 ? 0.121 -27.133 27.706 1.00 51.91 283 ASN A CA 1
ATOM 2216 C C . ASN A 1 283 ? -0.042 -26.379 26.380 1.00 51.91 283 ASN A C 1
ATOM 2218 O O . ASN A 1 283 ? 0.439 -26.848 25.347 1.00 51.91 283 ASN A O 1
ATOM 2222 N N . CYS A 1 284 ? -0.658 -25.194 26.417 1.00 49.59 284 CYS A N 1
ATOM 2223 C CA . CYS A 1 284 ? -0.743 -24.293 25.270 1.00 49.59 284 CYS A CA 1
ATOM 2224 C C . CYS A 1 284 ? 0.660 -23.918 24.782 1.00 49.59 284 CYS A C 1
ATOM 2226 O O . CYS A 1 284 ? 0.972 -24.093 23.606 1.00 49.59 284 CYS A O 1
ATOM 2228 N N . TRP A 1 285 ? 1.548 -23.524 25.695 1.00 44.53 285 TRP A N 1
ATOM 2229 C CA . TRP A 1 285 ? 2.933 -23.187 25.379 1.00 44.53 285 TRP A CA 1
ATOM 2230 C C . TRP A 1 285 ? 3.724 -24.371 24.796 1.00 44.53 285 TRP A C 1
ATOM 2232 O O . TRP A 1 285 ? 4.410 -24.212 23.788 1.00 44.53 285 TRP A O 1
ATOM 2242 N N . LEU A 1 286 ? 3.597 -25.581 25.358 1.00 43.41 286 LEU A N 1
ATOM 2243 C CA . LEU A 1 286 ? 4.252 -26.791 24.840 1.00 43.41 286 LEU A CA 1
ATOM 2244 C C . LEU A 1 286 ? 3.744 -27.176 23.447 1.00 43.41 286 LEU A C 1
ATOM 2246 O O . LEU A 1 286 ? 4.547 -27.560 22.600 1.00 43.41 286 LEU A O 1
ATOM 2250 N N . ARG A 1 287 ? 2.442 -27.039 23.177 1.00 49.38 287 ARG A N 1
ATOM 2251 C CA . ARG A 1 287 ? 1.862 -27.317 21.852 1.00 49.38 287 ARG A CA 1
ATOM 2252 C C . ARG A 1 287 ? 2.291 -26.287 20.812 1.00 49.38 287 ARG A C 1
ATOM 2254 O O . ARG A 1 287 ? 2.681 -26.688 19.720 1.00 49.38 287 ARG A O 1
ATOM 2261 N N . ILE A 1 288 ? 2.325 -25.004 21.178 1.00 45.66 288 ILE A N 1
ATOM 2262 C CA . ILE A 1 288 ? 2.899 -23.927 20.355 1.00 45.66 288 ILE A CA 1
ATOM 2263 C C . ILE A 1 288 ? 4.367 -24.237 20.045 1.00 45.66 288 ILE A C 1
ATOM 2265 O O . ILE A 1 288 ? 4.802 -24.147 18.901 1.00 45.66 288 ILE A O 1
ATOM 2269 N N . ARG A 1 289 ? 5.142 -24.673 21.043 1.00 41.19 289 ARG A N 1
ATOM 2270 C CA . ARG A 1 289 ? 6.561 -24.999 20.870 1.00 41.19 289 ARG A CA 1
ATOM 2271 C C . ARG A 1 289 ? 6.781 -26.249 20.012 1.00 41.19 289 ARG A C 1
ATOM 2273 O O . ARG A 1 289 ? 7.691 -26.255 19.188 1.00 41.19 289 ARG A O 1
ATOM 2280 N N . CYS A 1 290 ? 5.957 -27.286 20.160 1.00 42.53 290 CYS A N 1
ATOM 2281 C CA . CYS A 1 290 ? 5.979 -28.476 19.305 1.00 42.53 290 CYS A CA 1
ATOM 2282 C C . CYS A 1 290 ? 5.585 -28.153 17.858 1.00 42.53 290 CYS A C 1
ATOM 2284 O O . CYS A 1 290 ? 6.226 -28.668 16.946 1.00 42.53 290 CYS A O 1
ATOM 2286 N N . ALA A 1 291 ? 4.598 -27.278 17.645 1.00 45.75 291 ALA A N 1
ATOM 2287 C CA . ALA A 1 291 ? 4.207 -26.804 16.319 1.00 45.75 291 ALA A CA 1
ATOM 2288 C C . ALA A 1 291 ? 5.321 -25.970 15.669 1.00 45.75 291 ALA A C 1
ATOM 2290 O O . ALA A 1 291 ? 5.708 -26.260 14.542 1.00 45.75 291 ALA A O 1
ATOM 2291 N N . LYS A 1 292 ? 5.937 -25.038 16.413 1.00 43.97 292 LYS A N 1
ATOM 2292 C CA . LYS A 1 292 ? 7.133 -24.302 15.965 1.00 43.97 292 LYS A CA 1
ATOM 2293 C C . LYS A 1 292 ? 8.285 -25.235 15.602 1.00 43.97 292 LYS A C 1
ATOM 2295 O O . LYS A 1 292 ? 8.967 -25.009 14.614 1.00 43.97 292 LYS A O 1
ATOM 2300 N N . ARG A 1 293 ? 8.500 -26.305 16.375 1.00 43.03 293 ARG A N 1
ATOM 2301 C CA . ARG A 1 293 ? 9.551 -27.294 16.097 1.00 43.03 293 ARG A CA 1
ATOM 2302 C C . ARG A 1 293 ? 9.241 -28.126 14.854 1.00 43.03 293 ARG A C 1
ATOM 2304 O O . ARG A 1 293 ? 10.158 -28.412 14.098 1.00 43.03 293 ARG A O 1
ATOM 2311 N N . ALA A 1 294 ? 7.978 -28.496 14.641 1.00 47.38 294 ALA A N 1
ATOM 2312 C CA . ALA A 1 294 ? 7.534 -29.205 13.444 1.00 47.38 294 ALA A CA 1
ATOM 2313 C C . ALA A 1 294 ? 7.625 -28.328 12.186 1.00 47.38 294 ALA A C 1
ATOM 2315 O O . ALA A 1 294 ? 7.994 -28.832 11.131 1.00 47.38 294 ALA A O 1
ATOM 2316 N N . GLU A 1 295 ? 7.346 -27.029 12.309 1.00 46.56 295 GLU A N 1
ATOM 2317 C CA . GLU A 1 295 ? 7.472 -26.070 11.211 1.00 46.56 295 GLU A CA 1
ATOM 2318 C C . GLU A 1 295 ? 8.938 -25.728 10.917 1.00 46.56 295 GLU A C 1
ATOM 2320 O O . GLU A 1 295 ? 9.331 -25.783 9.764 1.00 46.56 295 GLU A O 1
ATOM 2325 N N . ALA A 1 296 ? 9.789 -25.530 11.928 1.00 47.41 296 ALA A N 1
ATOM 2326 C CA . ALA A 1 296 ? 11.237 -25.401 11.722 1.00 47.41 296 ALA A CA 1
ATOM 2327 C C . ALA A 1 296 ? 11.840 -26.673 11.090 1.00 47.41 296 ALA A C 1
ATOM 2329 O O . ALA A 1 296 ? 12.715 -26.619 10.237 1.00 47.41 296 ALA A O 1
ATOM 2330 N N . GLU A 1 297 ? 11.354 -27.863 11.462 1.00 50.00 297 GLU A N 1
ATOM 2331 C CA . GLU A 1 297 ? 11.748 -29.116 10.801 1.00 50.00 297 GLU A CA 1
ATOM 2332 C C . GLU A 1 297 ? 11.252 -29.178 9.344 1.00 50.00 297 GLU A C 1
ATOM 2334 O O . GLU A 1 297 ? 11.913 -29.751 8.478 1.00 50.00 297 GLU A O 1
ATOM 2339 N N . ARG A 1 298 ? 10.089 -28.581 9.054 1.00 54.25 298 ARG A N 1
ATOM 2340 C CA . ARG A 1 298 ? 9.540 -28.447 7.701 1.00 54.25 298 ARG A CA 1
ATOM 2341 C C . ARG A 1 298 ? 10.352 -27.458 6.867 1.00 54.25 298 ARG A C 1
ATOM 2343 O O . ARG A 1 298 ? 10.648 -27.776 5.722 1.00 54.25 298 ARG A O 1
ATOM 2350 N N . GLN A 1 299 ? 10.746 -26.324 7.437 1.00 53.09 299 GLN A N 1
ATOM 2351 C CA . GLN A 1 299 ? 11.597 -25.316 6.807 1.00 53.09 299 GLN A CA 1
ATOM 2352 C C . GLN A 1 299 ? 13.003 -25.868 6.535 1.00 53.09 299 GLN A C 1
ATOM 2354 O O . GLN A 1 299 ? 13.456 -25.783 5.395 1.00 53.09 299 GLN A O 1
ATOM 2359 N N . ARG A 1 300 ? 13.612 -26.608 7.480 1.00 62.22 300 ARG A N 1
ATOM 2360 C CA . ARG A 1 300 ? 14.844 -27.391 7.230 1.00 62.22 300 ARG A CA 1
ATOM 2361 C C . ARG A 1 300 ? 14.690 -28.401 6.098 1.00 62.22 300 ARG A C 1
ATOM 2363 O O . ARG A 1 300 ? 15.554 -28.494 5.236 1.00 62.22 300 ARG A O 1
ATOM 2370 N N . ARG A 1 301 ? 13.577 -29.143 6.045 1.00 62.75 301 ARG A N 1
ATOM 2371 C CA . ARG A 1 301 ? 13.298 -30.084 4.937 1.00 62.75 301 ARG A CA 1
ATOM 2372 C C . ARG A 1 301 ? 13.094 -29.394 3.589 1.00 62.75 301 ARG A C 1
ATOM 2374 O O . ARG A 1 301 ? 13.318 -30.025 2.561 1.00 62.75 301 ARG A O 1
ATOM 2381 N N . LEU A 1 302 ? 12.640 -28.145 3.598 1.00 67.75 302 LEU A N 1
ATOM 2382 C CA . LEU A 1 302 ? 12.474 -27.309 2.411 1.00 67.75 302 LEU A CA 1
ATOM 2383 C C . LEU A 1 302 ? 13.749 -26.524 2.057 1.00 67.75 302 LEU A C 1
ATOM 2385 O O . LEU A 1 302 ? 13.742 -25.824 1.050 1.00 67.75 302 LEU A O 1
ATOM 2389 N N . GLY A 1 303 ? 14.829 -26.657 2.839 1.00 69.81 303 GLY A N 1
ATOM 2390 C CA . GLY A 1 303 ? 16.092 -25.945 2.621 1.00 69.81 303 GLY A CA 1
ATOM 2391 C C . GLY A 1 303 ? 15.993 -24.435 2.852 1.00 69.81 303 GLY A C 1
ATOM 2392 O O . GLY A 1 303 ? 16.715 -23.681 2.213 1.00 69.81 303 GLY A O 1
ATOM 2393 N N . LEU A 1 304 ? 15.065 -23.992 3.706 1.00 56.06 304 LEU A N 1
ATOM 2394 C CA . LEU A 1 304 ? 14.774 -22.574 3.956 1.00 56.06 304 LEU A CA 1
ATOM 2395 C C . LEU A 1 304 ? 15.461 -22.010 5.213 1.00 56.06 304 LEU A C 1
ATOM 2397 O O . LEU A 1 304 ? 15.316 -20.822 5.474 1.00 56.06 304 LEU A O 1
ATOM 2401 N N . ASP A 1 305 ? 16.189 -22.837 5.972 1.00 53.69 305 ASP A N 1
ATOM 2402 C CA . ASP A 1 305 ? 16.821 -22.446 7.249 1.00 53.69 305 ASP A CA 1
ATOM 2403 C C . ASP A 1 305 ? 18.297 -22.000 7.107 1.00 53.69 305 ASP A C 1
ATOM 2405 O O . ASP A 1 305 ? 18.851 -21.485 8.071 1.00 53.69 305 ASP A O 1
ATOM 2409 N N . ASP A 1 306 ? 18.928 -22.136 5.931 1.00 48.44 306 ASP A N 1
ATOM 2410 C CA . ASP A 1 306 ? 20.377 -21.897 5.744 1.00 48.44 306 ASP A CA 1
ATOM 2411 C C . ASP A 1 306 ? 20.708 -20.555 5.042 1.00 48.44 306 ASP A C 1
ATOM 2413 O O . ASP A 1 306 ? 21.675 -20.464 4.289 1.00 48.44 306 ASP A O 1
ATOM 2417 N N . GLN A 1 307 ? 19.907 -19.500 5.236 1.00 48.66 307 GLN A N 1
ATOM 2418 C CA . GLN A 1 307 ? 20.187 -18.165 4.666 1.00 48.66 307 GLN A CA 1
ATOM 2419 C C . GLN A 1 307 ? 20.332 -17.044 5.707 1.00 48.66 307 GLN A C 1
ATOM 2421 O O . GLN A 1 307 ? 20.068 -15.883 5.405 1.00 48.66 307 GLN A O 1
ATOM 2426 N N . GLU A 1 308 ? 20.805 -17.372 6.909 1.00 51.62 308 GLU A N 1
ATOM 2427 C CA . GLU A 1 308 ? 21.313 -16.370 7.851 1.00 51.62 308 GLU A CA 1
ATOM 2428 C C . GLU A 1 308 ? 22.782 -16.677 8.206 1.00 51.62 308 GLU A C 1
ATOM 2430 O O . GLU A 1 308 ? 23.095 -17.695 8.817 1.00 51.62 308 GLU A O 1
ATOM 2435 N N . ASP A 1 309 ? 23.651 -15.746 7.797 1.00 52.50 309 ASP A N 1
ATOM 2436 C CA . ASP A 1 309 ? 24.919 -15.367 8.439 1.00 52.50 309 ASP A CA 1
ATOM 2437 C C . ASP A 1 309 ? 26.183 -16.239 8.304 1.00 52.50 309 ASP A C 1
ATOM 2439 O O . ASP A 1 309 ? 26.943 -16.357 9.263 1.00 52.50 309 ASP A O 1
ATOM 2443 N N . GLU A 1 310 ? 26.529 -16.71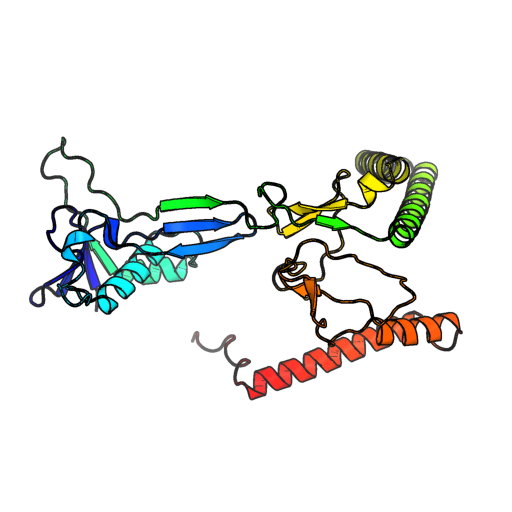6 7.105 1.00 47.59 310 GLU A N 1
ATOM 2444 C CA . GLU A 1 310 ? 27.935 -17.029 6.784 1.00 47.59 310 GLU A CA 1
ATOM 2445 C C . GLU A 1 310 ? 28.287 -16.528 5.377 1.00 47.59 310 GLU A C 1
ATOM 2447 O O . GLU A 1 310 ? 27.986 -17.191 4.392 1.00 47.59 310 GLU A O 1
ATOM 2452 N N . ASP A 1 311 ? 28.825 -15.303 5.296 1.00 45.75 311 ASP A N 1
ATOM 2453 C CA . ASP A 1 311 ? 29.934 -14.910 4.404 1.00 45.75 311 ASP A CA 1
ATOM 2454 C C . ASP A 1 311 ? 30.224 -13.398 4.556 1.00 45.75 311 ASP A C 1
ATOM 2456 O O . ASP A 1 311 ? 29.843 -12.586 3.716 1.00 45.75 311 ASP A O 1
ATOM 2460 N N . GLU A 1 312 ? 30.925 -13.018 5.631 1.00 46.88 312 GLU A N 1
ATOM 2461 C CA . GLU A 1 312 ? 31.882 -11.895 5.604 1.00 46.88 312 GLU A CA 1
ATOM 2462 C C . GLU A 1 312 ? 33.126 -12.275 6.438 1.00 46.88 312 GLU A C 1
ATOM 2464 O O . GLU A 1 312 ? 33.290 -11.866 7.590 1.00 46.88 312 GLU A O 1
ATOM 2469 N N . GLU A 1 313 ? 33.998 -13.089 5.827 1.00 47.53 313 GLU A N 1
ATOM 2470 C CA . GLU A 1 313 ? 35.460 -12.895 5.862 1.00 47.53 313 GLU A CA 1
ATOM 2471 C C . GLU A 1 313 ? 35.913 -12.287 4.526 1.00 47.53 313 GLU A C 1
ATOM 2473 O O . GLU A 1 313 ? 35.457 -12.775 3.464 1.00 47.53 313 GLU A O 1
#

Sequence (313 aa):
MVTTIQLNDLMAESIKYHWSTNVFEVCPDCVRGHEQRFCNGKTMVSFKICDKHHSTSHSSDGRPTYDEAALQELRRVIHLIHSPVLSSKAEREAAVIATQIISPKPQNAWAPKAEKAFPRIAYEHMSGCARSPDPDTIVISPTAIELMDKAAEDRFNEIRQQMIVDPLRYDNDVLDLEQVRLSNCVNASPTTKQTYTLRCNGEYRNDLDDVLIIDPEATNGVAPSVHGYAVLDMDGVNDERRATFDTNGLPLPIPVSFTYRSLKFVIGMAEQGKTTEQALIMNCWLRIRCAKRAEAERQRRLGLDDQEDEDEE

Radius of gyration: 28.9 Å; Cα contacts (8 Å, |Δi|>4): 400; chains: 1; bounding box: 60×59×85 Å

pLDDT: mean 71.27, std 19.81, range [30.16, 96.25]

Foldseek 3Di:
DAQEEEEDQPDQAQWDADPVVNYIYGHLQQLAWAWEAELQRDIDTDGDGDPSHVVVQADPVGHGPDDPVVSVVSSVLLCLLQPPRDDDPVSNVVSCVRYHYDYDDDPDPPPDDRDHSHHHYDYDYPQQAPPDPHHFKEFEDPVVLVVVLVVLVVVLVVLVVVCVVCVPPDPVVVSVVSNVLSVCSNPDDSVQVGIWTQHSNRFTAGPSRDTDDFDPPPPRTDDRQPAGYDYPPVDDPDPPPPFDAPPVRHGDDDDDPDDPVVVVVLVVCVVVVVDPPVVSVVVVVVVVVVVVVVVVVVCVVVVNPPPPDPDDD

Organism: Exophiala mesophila (NCBI:txid212818)

Solvent-accessible surface area (backbone atoms only — not comparable to full-atom values): 18199 Å² total; per-residue (Å²): 129,71,46,34,36,34,47,36,82,83,56,88,54,54,61,47,76,40,81,94,75,55,33,38,39,29,21,27,61,41,36,18,31,38,34,44,37,30,50,62,71,51,69,47,76,45,74,47,69,36,79,86,33,54,77,62,39,43,45,98,86,66,47,65,70,54,67,59,68,62,47,51,52,51,23,52,53,44,31,46,60,53,45,86,82,87,49,57,72,66,57,28,51,53,48,51,71,42,34,48,78,43,70,63,74,64,93,44,98,79,50,76,76,68,71,70,46,55,54,49,78,44,81,44,65,42,85,25,14,67,83,26,100,58,48,30,39,33,43,51,35,70,68,58,50,54,53,50,42,49,53,40,50,54,50,43,53,50,53,55,50,50,52,70,77,44,72,82,80,53,69,58,70,61,57,51,52,50,46,52,50,36,51,52,58,63,71,47,54,67,71,49,70,28,40,25,32,24,36,48,80,41,47,32,28,27,83,82,68,50,69,58,86,66,46,86,85,34,98,67,31,54,76,78,62,98,40,75,55,56,66,56,64,88,77,64,95,52,91,83,67,69,52,52,48,49,101,84,70,47,75,40,82,70,87,74,90,79,48,66,68,63,53,52,53,54,50,53,34,35,77,67,66,75,40,49,72,68,54,49,55,49,49,53,50,50,51,52,49,51,50,52,50,54,47,52,52,48,34,50,75,68,67,66,69,84,82,77,92,86,87,88,131

Secondary structure (DSSP, 8-state):
-PEEEEE-TT-SSSEEEETTTTEEEE-HHHH-EEEEEETTS-EEEEE---HHHHTTSB-TTS-BSS-HHHHHHHHHHHHHHH-SSSS-HHHHHHHHHHEEEEPPPPSSTTSPPPPP-PPEEEEEPPTBSTTSSSB-EEEE-HHHHHHHHHHHHHHHHHHHHHHHH-TTTS-HHHHHHHHHHHHHHHHS-HHHHHEEEE-TTS-EE-TT-PBPPPPTTSTTSSPPPSSS--EE-SS-S-TT--EEE-TTS-EEEPP-TT-HHHHHHHHHHHHTTSS-HHHHHHHHHHHHHHHHHHHHHHHHHTT-S--SS----

Mean predicted aligned error: 16.01 Å